Protein AF-A0A9E5R5X5-F1 (afdb_monomer)

Radius of gyration: 37.09 Å; Cα contacts (8 Å, |Δi|>4): 387; chains: 1; bounding box: 76×38×116 Å

Secondary structure (DSSP, 8-state):
--HHHHTTTS-----------HHHHHHHHHHHHHHH-B--B--EEEEETTEEEEEPPB-EEEE-HHHHHHHHHHHHHHHTTTS-----EEEE--S-S--HHHHHHHHHHTTSPEEEEEEETTTTEEEEEEE-HHHHGGGEEEEE-TTSTTSEEEEE-HHHHHHHHHHHHHTSGGGEEE-HHHHHHHHHHHHHTT--EEEEEEEEPPEEEEPPTT--HHHHHHHHT--HHHHHHTSTT--S--TT-EEEEPP---TT--SSTTTSS--

Solvent-accessible surface area (backbone atoms only — not comparable to full-atom values): 15624 Å² total; per-residue (Å²): 134,70,74,71,63,53,52,76,79,42,92,66,89,77,81,83,84,82,82,80,61,62,70,61,50,51,55,52,54,60,70,40,39,88,76,73,38,39,78,44,36,50,21,32,68,45,70,54,91,30,38,52,38,78,38,77,46,39,74,13,32,40,72,35,57,70,62,33,50,49,49,44,72,75,38,46,63,70,53,38,65,86,76,50,75,82,77,40,66,45,79,33,78,35,91,29,71,73,28,61,69,59,22,52,52,46,39,60,60,37,71,47,48,42,36,39,36,38,34,26,82,46,79,75,44,72,48,80,44,75,40,45,25,55,62,54,38,76,26,56,41,84,36,85,26,89,86,38,96,73,41,46,42,84,41,73,44,61,67,58,54,48,57,49,51,55,55,53,34,72,71,44,70,92,66,32,41,59,60,64,67,62,43,50,53,51,50,54,53,27,53,78,69,74,40,53,65,50,74,39,59,47,42,61,57,72,41,75,41,68,37,51,86,89,54,43,62,58,56,51,15,61,75,70,62,37,66,33,70,55,39,42,67,58,31,78,91,61,86,75,77,52,65,72,39,74,44,45,35,72,65,66,60,55,98,75,77,83,72,65,74,81,65,69,78,75,119

Mean predicted aligned error: 11.41 Å

Nearest PDB structures (foldseek):
  5c8q-assembly1_B  TM=6.820E-01  e=9.508E-02  Pyricularia oryzae
  8rhf-assembly2_A  TM=4.923E-01  e=1.343E-02  Pseudomonas aeruginosa
  4xcm-assembly1_B  TM=8.571E-01  e=4.446E-01  Thermus thermophilus HB8
  2djp-assembly1_A  TM=5.778E-01  e=2.935E-01  Homo sapiens
  7wua-assembly4_D  TM=1.606E-01  e=6.416E+00  Corynebacterium diphtheriae

Sequence (267 aa):
MLGGIEALLYGVQIEPRLIIDMQQASLRLEALRDVVEQPAVNAGVRLVDGQALAVPPVQGRVLDIPATLERLQIDAAGELADGALDLVMIPVAPAVTDATPLVQQASALLSSPLMIDAYDPINDQSAMWSLTPQEWSQWLVASPDTLNPLGLSLALDEHGLRGYLEAQATLLPGGTSIDVEDTIQRVNTALAAHQLSIWTRVYHALTLYTVQSGDTFSSIGYQLGIPYPWIQAANPGVTSLNPGQQITIPRGMTWYLCLWCAINASS

Structure (mmCIF, N/CA/C/O backbone):
data_AF-A0A9E5R5X5-F1
#
_entry.id   AF-A0A9E5R5X5-F1
#
loop_
_atom_site.group_PDB
_atom_site.id
_atom_site.type_symbol
_atom_site.label_atom_id
_atom_site.label_alt_id
_atom_site.label_comp_id
_atom_site.label_asym_id
_atom_site.label_entity_id
_atom_site.label_seq_id
_atom_site.pdbx_PDB_ins_code
_atom_site.Cartn_x
_atom_site.Cartn_y
_atom_site.Cartn_z
_atom_site.occupancy
_atom_site.B_iso_or_equiv
_atom_site.auth_seq_id
_atom_site.auth_comp_id
_atom_site.auth_asym_id
_atom_site.auth_atom_id
_atom_site.pdbx_PDB_model_num
ATOM 1 N N . MET A 1 1 ? 31.757 14.312 -71.320 1.00 48.62 1 MET A N 1
ATOM 2 C CA . MET A 1 1 ? 31.197 13.780 -72.584 1.00 48.62 1 MET A CA 1
ATOM 3 C C . MET A 1 1 ? 31.816 12.437 -73.012 1.00 48.62 1 MET A C 1
ATOM 5 O O . MET A 1 1 ? 31.265 11.819 -73.905 1.00 48.62 1 MET A O 1
ATOM 9 N N . LEU A 1 2 ? 32.892 11.946 -72.367 1.00 54.12 2 LEU A N 1
ATOM 10 C CA . LEU A 1 2 ? 33.495 10.631 -72.664 1.00 54.12 2 LEU A CA 1
ATOM 11 C C . LEU A 1 2 ? 32.854 9.436 -71.923 1.00 54.12 2 LEU A C 1
ATOM 13 O O . LEU A 1 2 ? 32.815 8.347 -72.477 1.00 54.12 2 LEU A O 1
ATOM 17 N N . GLY A 1 3 ? 32.275 9.628 -70.731 1.00 56.34 3 GLY A N 1
ATOM 18 C CA . GLY A 1 3 ? 31.753 8.508 -69.923 1.00 56.34 3 GLY A CA 1
ATOM 19 C C . GLY A 1 3 ? 30.482 7.819 -70.449 1.00 56.34 3 GLY A C 1
ATOM 20 O O . GLY A 1 3 ? 30.191 6.700 -70.052 1.00 56.34 3 GLY A O 1
ATOM 21 N N . GLY A 1 4 ? 29.724 8.451 -71.354 1.00 59.38 4 GLY A N 1
ATOM 22 C CA . GLY A 1 4 ? 28.487 7.864 -71.893 1.00 59.38 4 GLY A CA 1
ATOM 23 C C . GLY A 1 4 ? 28.708 6.829 -73.002 1.00 59.38 4 GLY A C 1
ATOM 24 O O . GLY A 1 4 ? 27.836 6.001 -73.240 1.00 59.38 4 GLY A O 1
ATOM 25 N N . ILE A 1 5 ? 29.862 6.869 -73.680 1.00 59.91 5 ILE A N 1
ATOM 26 C CA . ILE A 1 5 ? 30.161 5.995 -74.827 1.00 59.91 5 ILE A CA 1
ATOM 27 C C . ILE A 1 5 ? 30.790 4.667 -74.362 1.00 59.91 5 ILE A C 1
ATOM 29 O O . ILE A 1 5 ? 30.525 3.632 -74.964 1.00 59.91 5 ILE A O 1
ATOM 33 N N . GLU A 1 6 ? 31.544 4.654 -73.255 1.00 58.75 6 GLU A N 1
ATOM 34 C CA . GLU A 1 6 ? 32.104 3.417 -72.674 1.00 58.75 6 GLU A CA 1
ATOM 35 C C . GLU A 1 6 ? 31.038 2.526 -72.011 1.00 58.75 6 GLU A C 1
ATOM 37 O O . GLU A 1 6 ? 31.112 1.303 -72.125 1.00 58.75 6 GLU A O 1
ATOM 42 N N . ALA A 1 7 ? 29.990 3.121 -71.426 1.00 60.91 7 ALA A N 1
ATOM 43 C CA . ALA A 1 7 ? 28.860 2.400 -70.824 1.00 60.91 7 ALA A CA 1
ATOM 44 C C . ALA A 1 7 ? 28.017 1.582 -71.821 1.00 60.91 7 ALA A C 1
ATOM 46 O O . ALA A 1 7 ? 27.275 0.689 -71.420 1.00 60.91 7 ALA A O 1
ATOM 47 N N . LEU A 1 8 ? 28.120 1.886 -73.120 1.00 62.44 8 LEU A N 1
ATOM 48 C CA . LEU A 1 8 ? 27.423 1.182 -74.202 1.00 62.44 8 LEU A CA 1
ATOM 49 C C . LEU A 1 8 ? 28.131 -0.111 -74.638 1.00 62.44 8 LEU A C 1
ATOM 51 O O . LEU A 1 8 ? 27.508 -0.951 -75.284 1.00 62.44 8 LEU A O 1
ATOM 55 N N . LEU A 1 9 ? 29.421 -0.263 -74.318 1.00 68.88 9 LEU A N 1
ATOM 56 C CA . LEU A 1 9 ? 30.268 -1.373 -74.776 1.00 68.88 9 LEU A CA 1
ATOM 57 C C . LEU A 1 9 ? 30.759 -2.265 -73.626 1.00 68.88 9 LEU A C 1
ATOM 59 O O . LEU A 1 9 ? 31.018 -3.446 -73.849 1.00 68.88 9 LEU A O 1
ATOM 63 N N . TYR A 1 10 ? 30.843 -1.728 -72.407 1.00 71.81 10 TYR A N 1
ATOM 64 C CA . TYR A 1 10 ? 31.232 -2.445 -71.195 1.00 71.81 10 TYR A CA 1
ATOM 65 C C . TYR A 1 10 ? 30.260 -2.101 -70.061 1.00 71.81 10 TYR A C 1
ATOM 67 O O . TYR A 1 10 ? 29.803 -0.964 -69.956 1.00 71.81 10 TYR A O 1
ATOM 75 N N . GLY A 1 11 ? 29.922 -3.076 -69.211 1.00 72.88 11 GLY A N 1
ATOM 76 C CA . GLY A 1 11 ? 29.094 -2.816 -68.032 1.00 72.88 11 GLY A CA 1
ATOM 77 C C . GLY A 1 11 ? 29.771 -1.780 -67.134 1.00 72.88 11 GLY A C 1
ATOM 78 O O . GLY A 1 11 ? 30.910 -1.978 -66.718 1.00 72.88 11 GLY A O 1
ATOM 79 N N . VAL A 1 12 ? 29.087 -0.671 -66.857 1.00 73.62 12 VAL A N 1
ATOM 80 C CA . VAL A 1 12 ? 29.578 0.379 -65.957 1.00 73.62 12 VAL A CA 1
ATOM 81 C C . VAL A 1 12 ? 28.909 0.208 -64.605 1.00 73.62 12 VAL A C 1
ATOM 83 O O . VAL A 1 12 ? 27.683 0.163 -64.511 1.00 73.62 12 VAL A O 1
ATOM 86 N N . GLN A 1 13 ? 29.722 0.114 -63.557 1.00 70.75 13 GLN A N 1
ATOM 87 C CA . GLN A 1 13 ? 29.247 0.130 -62.182 1.00 70.75 13 GLN A CA 1
ATOM 88 C C . GLN A 1 13 ? 28.830 1.562 -61.836 1.00 70.75 13 GLN A C 1
ATOM 90 O O . GLN A 1 13 ? 29.656 2.474 -61.802 1.00 70.75 13 GLN A O 1
ATOM 95 N N . ILE A 1 14 ? 27.526 1.769 -61.654 1.00 73.62 14 ILE A N 1
ATOM 96 C CA . ILE A 1 14 ? 26.961 3.041 -61.205 1.00 73.62 14 ILE A CA 1
ATOM 97 C C . ILE A 1 14 ? 26.697 2.899 -59.712 1.00 73.62 14 ILE A C 1
ATOM 99 O O . ILE A 1 14 ? 25.769 2.197 -59.316 1.00 73.62 14 ILE A O 1
ATOM 103 N N . GLU A 1 15 ? 27.507 3.569 -58.899 1.00 67.12 15 GLU A N 1
ATOM 104 C CA . GLU A 1 15 ? 27.272 3.630 -57.459 1.00 67.12 15 GLU A CA 1
ATOM 105 C C . GLU A 1 15 ? 26.092 4.572 -57.170 1.00 67.12 15 GLU A C 1
ATOM 107 O O . GLU A 1 15 ? 26.126 5.745 -57.571 1.00 67.12 15 GLU A O 1
ATOM 112 N N . PRO A 1 16 ? 25.024 4.095 -56.511 1.00 71.56 16 PRO A N 1
ATOM 113 C CA . PRO A 1 16 ? 23.908 4.948 -56.143 1.00 71.56 16 PRO A CA 1
ATOM 114 C C . PRO A 1 16 ? 24.370 5.984 -55.115 1.00 71.56 16 PRO A C 1
ATOM 116 O O . PRO A 1 16 ? 24.956 5.659 -54.086 1.00 71.56 16 PRO A O 1
ATOM 119 N N . ARG A 1 17 ? 24.072 7.261 -55.372 1.00 78.44 17 ARG A N 1
ATOM 120 C CA . ARG A 1 17 ? 24.312 8.326 -54.395 1.00 78.44 17 ARG A CA 1
ATOM 121 C C . ARG A 1 17 ? 23.073 8.508 -53.530 1.00 78.44 17 ARG A C 1
ATOM 123 O O . ARG A 1 17 ? 22.081 9.073 -53.989 1.00 78.44 17 ARG A O 1
ATOM 130 N N . LEU A 1 18 ? 23.156 8.074 -52.279 1.00 83.31 18 LEU A N 1
ATOM 131 C CA . LEU A 1 18 ? 22.119 8.325 -51.288 1.00 83.31 18 LEU A CA 1
ATOM 132 C C . LEU A 1 18 ? 22.307 9.715 -50.666 1.00 83.31 18 LEU A C 1
ATOM 134 O O . LEU A 1 18 ? 23.411 10.095 -50.278 1.00 83.31 18 LEU A O 1
ATOM 138 N N . ILE 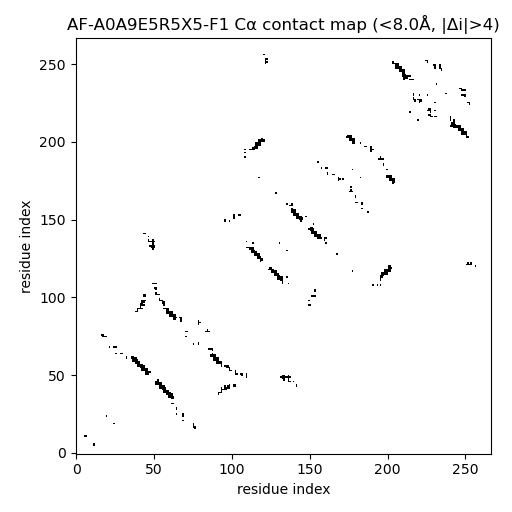A 1 19 ? 21.226 10.489 -50.592 1.00 86.00 19 ILE A N 1
ATOM 139 C CA . ILE A 1 19 ? 21.187 11.781 -49.902 1.00 86.00 19 ILE A CA 1
ATOM 140 C C . ILE A 1 19 ? 20.031 11.708 -48.914 1.00 86.00 19 ILE A C 1
ATOM 142 O O . ILE A 1 19 ? 18.887 11.517 -49.325 1.00 86.00 19 ILE A O 1
ATOM 146 N N . ILE A 1 20 ? 20.332 11.858 -47.628 1.00 89.50 20 ILE A N 1
ATOM 147 C CA . ILE A 1 20 ? 19.333 11.873 -46.561 1.00 89.50 20 ILE A CA 1
ATOM 148 C C . ILE A 1 20 ? 19.104 13.318 -46.125 1.00 89.50 20 ILE A C 1
ATOM 150 O O . ILE A 1 20 ? 20.051 14.056 -45.850 1.00 89.50 20 ILE A O 1
ATOM 154 N N . ASP A 1 21 ? 17.838 13.718 -46.050 1.00 95.12 21 ASP A N 1
ATOM 155 C CA . ASP A 1 21 ? 17.445 14.952 -45.377 1.00 95.12 21 ASP A CA 1
ATOM 156 C C . ASP A 1 21 ? 17.537 14.730 -43.861 1.00 95.12 21 ASP A C 1
ATOM 158 O O . ASP A 1 21 ? 16.707 14.036 -43.270 1.00 95.12 21 ASP A O 1
ATOM 162 N N . MET A 1 22 ? 18.565 15.306 -43.237 1.00 94.19 22 MET A N 1
ATOM 163 C CA . MET A 1 22 ? 18.844 15.103 -41.813 1.00 94.19 22 MET A CA 1
ATOM 164 C C . MET A 1 22 ? 17.775 15.710 -40.902 1.00 94.19 22 MET A C 1
ATOM 166 O O . MET A 1 22 ? 17.544 15.199 -39.808 1.00 94.19 22 MET A O 1
ATOM 170 N N . GLN A 1 23 ? 17.075 16.755 -41.350 1.00 96.38 23 GLN A N 1
ATOM 171 C CA . GLN A 1 23 ? 15.984 17.335 -40.574 1.00 96.38 23 GLN A CA 1
ATOM 172 C C . GLN A 1 23 ? 14.780 16.390 -40.569 1.00 96.38 23 GLN A C 1
ATOM 174 O O . GLN A 1 23 ? 14.193 16.136 -39.517 1.00 96.38 23 GLN A O 1
ATOM 179 N N . GLN A 1 24 ? 14.442 15.817 -41.728 1.00 96.56 24 GLN A N 1
ATOM 180 C CA . GLN A 1 24 ? 13.395 14.800 -41.813 1.00 96.56 24 GLN A CA 1
ATOM 181 C C . GLN A 1 24 ? 13.785 13.516 -41.075 1.00 96.56 24 GLN A C 1
ATOM 183 O O . GLN A 1 24 ? 12.944 12.947 -40.383 1.00 96.56 24 GLN A O 1
ATOM 188 N N . ALA A 1 25 ? 15.043 13.078 -41.164 1.00 95.25 25 ALA A N 1
ATOM 189 C CA . ALA A 1 25 ? 15.532 11.916 -40.427 1.00 95.25 25 ALA A CA 1
ATOM 190 C C . ALA A 1 25 ? 15.395 12.114 -38.910 1.00 95.25 25 ALA A C 1
ATOM 192 O O . ALA A 1 25 ? 14.834 11.250 -38.241 1.00 95.25 25 ALA A O 1
ATOM 193 N N . SER A 1 26 ? 15.803 13.275 -38.383 1.00 97.38 26 SER A N 1
ATOM 194 C CA . SER A 1 26 ? 15.637 13.611 -36.963 1.00 97.38 26 SER A CA 1
ATOM 195 C C . SER A 1 26 ? 14.175 13.531 -36.528 1.00 97.38 26 SER A C 1
ATOM 197 O O . SER A 1 26 ? 13.866 12.852 -35.556 1.00 97.38 26 SER A O 1
ATOM 199 N N . LEU A 1 27 ? 13.256 14.145 -37.282 1.00 97.62 27 LEU A N 1
ATOM 200 C CA . LEU A 1 27 ? 11.819 14.106 -36.975 1.00 97.62 27 LEU A CA 1
ATOM 201 C C . LEU A 1 27 ? 11.254 12.678 -36.990 1.00 97.62 27 LEU A C 1
ATOM 203 O O . LEU A 1 27 ? 10.384 12.340 -36.189 1.00 97.62 27 LEU A O 1
ATOM 207 N N . ARG A 1 28 ? 11.736 11.822 -37.899 1.00 95.06 28 ARG A N 1
ATOM 208 C CA . ARG A 1 28 ? 11.325 10.411 -37.952 1.00 95.06 28 ARG A CA 1
ATOM 209 C C . ARG A 1 28 ? 11.870 9.612 -36.774 1.00 95.06 28 ARG A C 1
ATOM 211 O O . ARG A 1 28 ? 11.126 8.809 -36.224 1.00 95.06 28 ARG A O 1
ATOM 218 N N . LEU A 1 29 ? 13.116 9.847 -36.373 1.00 97.25 29 LEU A N 1
ATOM 219 C CA . LEU A 1 29 ? 13.710 9.223 -35.190 1.00 97.25 29 LEU A CA 1
ATOM 220 C C . LEU A 1 29 ? 13.011 9.678 -33.902 1.00 97.25 29 LEU A C 1
ATOM 222 O O . LEU A 1 29 ? 12.733 8.851 -33.039 1.00 97.25 29 LEU A O 1
ATOM 226 N N . GLU A 1 30 ? 12.647 10.957 -33.791 1.00 97.62 30 GLU A N 1
ATOM 227 C CA . GLU A 1 30 ? 11.833 11.459 -32.676 1.00 97.62 30 GLU A CA 1
ATOM 228 C C . GLU A 1 30 ? 10.482 10.744 -32.602 1.00 97.62 30 GLU A C 1
ATOM 230 O O . GLU A 1 30 ? 10.093 10.276 -31.535 1.00 97.62 30 GLU A O 1
ATOM 235 N N . ALA A 1 31 ? 9.804 10.578 -33.739 1.00 96.69 31 ALA A N 1
ATOM 236 C CA . ALA A 1 31 ? 8.532 9.863 -33.803 1.00 96.69 31 ALA A CA 1
ATOM 237 C C . ALA A 1 31 ? 8.644 8.360 -33.472 1.00 96.69 31 ALA A C 1
ATOM 239 O O . ALA A 1 31 ? 7.635 7.732 -33.160 1.00 96.69 31 ALA A O 1
ATOM 240 N N . LEU A 1 32 ? 9.843 7.768 -33.543 1.00 96.38 32 LEU A N 1
ATOM 241 C CA . LEU A 1 32 ? 10.073 6.366 -33.181 1.00 96.38 32 LEU A CA 1
ATOM 242 C C . LEU A 1 32 ? 10.245 6.150 -31.677 1.00 96.38 32 LEU A C 1
ATOM 244 O O . LEU A 1 32 ? 10.159 5.002 -31.241 1.00 96.38 32 LEU A O 1
ATOM 248 N N . ARG A 1 33 ? 10.469 7.207 -30.883 1.00 96.69 33 ARG A N 1
ATOM 249 C CA . ARG A 1 33 ? 10.790 7.078 -29.454 1.00 96.69 33 ARG A CA 1
ATOM 250 C C . ARG A 1 33 ? 9.773 6.239 -28.689 1.00 96.69 33 ARG A C 1
ATOM 252 O O . ARG A 1 33 ? 10.161 5.265 -28.058 1.00 96.69 33 ARG A O 1
ATOM 259 N N . ASP A 1 34 ? 8.484 6.517 -28.855 1.00 94.12 34 ASP A N 1
ATOM 260 C CA . ASP A 1 34 ? 7.412 5.789 -28.159 1.00 94.12 34 ASP A CA 1
ATOM 261 C C . ASP A 1 34 ? 7.368 4.284 -28.488 1.00 94.12 34 ASP A C 1
ATOM 263 O O . ASP A 1 34 ? 6.783 3.495 -27.749 1.00 94.12 34 ASP A O 1
ATOM 267 N N . VAL A 1 35 ? 7.975 3.873 -29.606 1.00 95.69 35 VAL A N 1
ATOM 268 C CA . VAL A 1 35 ? 8.002 2.480 -30.071 1.00 95.69 35 VAL A CA 1
ATOM 269 C C . VAL A 1 35 ? 9.269 1.756 -29.614 1.00 95.69 35 VAL A C 1
ATOM 271 O O . VAL A 1 35 ? 9.224 0.565 -29.301 1.00 95.69 35 VAL A O 1
ATOM 274 N N . VAL A 1 36 ? 10.413 2.445 -29.618 1.00 96.81 36 VAL A N 1
ATOM 275 C CA . VAL A 1 36 ? 11.732 1.813 -29.431 1.00 96.81 36 VAL A CA 1
ATOM 276 C C . VAL A 1 36 ? 12.304 2.008 -28.032 1.00 96.81 36 VAL A C 1
ATOM 278 O O . VAL A 1 36 ? 13.095 1.171 -27.571 1.00 96.81 36 VAL A O 1
ATOM 281 N N . GLU A 1 37 ? 11.906 3.086 -27.356 1.00 97.88 37 GLU A N 1
ATOM 282 C CA . GLU A 1 37 ? 12.299 3.369 -25.985 1.00 97.88 37 GLU A CA 1
ATOM 283 C C . GLU A 1 37 ? 11.509 2.492 -25.018 1.00 97.88 37 GLU A C 1
ATOM 285 O O . GLU A 1 37 ? 10.329 2.196 -25.200 1.00 97.88 37 GLU A O 1
ATOM 290 N N . GLN A 1 38 ? 12.193 2.037 -23.975 1.00 97.38 38 GLN A N 1
ATOM 291 C CA . GLN A 1 38 ? 11.583 1.276 -22.896 1.00 97.38 38 GLN A CA 1
ATOM 292 C C . GLN A 1 38 ? 12.043 1.894 -21.580 1.00 97.38 38 GLN A C 1
ATOM 294 O O . GLN A 1 38 ? 13.252 1.995 -21.360 1.00 97.38 38 GLN A O 1
ATOM 299 N N . PRO A 1 39 ? 11.128 2.321 -20.696 1.00 96.69 39 PRO A N 1
ATOM 300 C CA . PRO A 1 39 ? 11.524 2.836 -19.396 1.00 96.69 39 PRO A CA 1
ATOM 301 C C . PRO A 1 39 ? 12.161 1.723 -18.561 1.00 96.69 39 PRO A C 1
ATOM 303 O O . PRO A 1 39 ? 11.785 0.553 -18.660 1.00 96.69 39 PRO A O 1
ATOM 306 N N . ALA A 1 40 ? 13.119 2.094 -17.714 1.00 96.88 40 ALA A N 1
ATOM 307 C CA . ALA A 1 40 ? 13.648 1.168 -16.724 1.00 96.88 40 ALA A CA 1
ATOM 308 C C . ALA A 1 40 ? 12.573 0.856 -15.677 1.00 96.88 40 ALA A C 1
ATOM 310 O O . ALA A 1 40 ? 11.814 1.738 -15.271 1.00 96.88 40 ALA A O 1
ATOM 311 N N . VAL A 1 41 ? 12.533 -0.392 -15.218 1.00 94.88 41 VAL A N 1
ATOM 312 C CA . VAL A 1 41 ? 11.616 -0.838 -14.165 1.00 94.88 41 VAL A CA 1
ATOM 313 C C . VAL A 1 41 ? 12.437 -1.229 -12.949 1.00 94.88 41 VAL A C 1
ATOM 315 O O . VAL A 1 41 ? 13.349 -2.052 -13.036 1.00 94.88 41 VAL A O 1
ATOM 318 N N . ASN A 1 42 ? 12.118 -0.619 -11.814 1.00 93.56 42 ASN A N 1
ATOM 319 C CA . ASN A 1 42 ? 12.777 -0.897 -10.546 1.00 93.56 42 ASN A CA 1
ATOM 320 C C . ASN A 1 42 ? 12.573 -2.348 -10.104 1.00 93.56 42 ASN A C 1
ATOM 322 O O . ASN A 1 42 ? 11.523 -2.945 -10.342 1.00 93.56 42 ASN A O 1
ATOM 326 N N . ALA A 1 43 ? 13.567 -2.881 -9.395 1.00 93.50 43 ALA A N 1
ATOM 327 C CA . ALA A 1 43 ? 13.369 -4.052 -8.562 1.00 93.50 43 ALA A CA 1
ATOM 328 C C . ALA A 1 43 ? 12.270 -3.750 -7.536 1.00 93.50 43 ALA A C 1
ATOM 330 O O . ALA A 1 43 ? 12.149 -2.624 -7.049 1.00 93.50 43 ALA A O 1
ATOM 331 N N . GLY A 1 44 ? 11.480 -4.757 -7.191 1.00 91.19 44 GLY A N 1
ATOM 332 C CA . GLY A 1 44 ? 10.356 -4.577 -6.284 1.00 91.19 44 GLY A CA 1
ATOM 333 C C . GLY A 1 44 ? 10.002 -5.833 -5.512 1.00 91.19 44 GLY A C 1
ATOM 334 O O . GLY A 1 44 ? 10.717 -6.836 -5.527 1.00 91.19 44 GLY A O 1
ATOM 335 N N . VAL A 1 45 ? 8.857 -5.769 -4.847 1.00 93.00 45 VAL A N 1
ATOM 336 C CA . VAL A 1 45 ? 8.256 -6.880 -4.116 1.00 93.00 45 VAL A CA 1
ATOM 337 C C . VAL A 1 45 ? 6.855 -7.122 -4.661 1.00 93.00 45 VAL A C 1
ATOM 339 O O . VAL A 1 45 ? 6.108 -6.181 -4.921 1.00 93.00 45 VAL A O 1
ATOM 342 N N . ARG A 1 46 ? 6.502 -8.391 -4.852 1.00 91.06 46 ARG A N 1
ATOM 343 C CA . ARG A 1 46 ? 5.144 -8.825 -5.171 1.00 91.06 46 ARG A CA 1
ATOM 344 C C . ARG A 1 46 ? 4.666 -9.768 -4.085 1.00 91.06 46 ARG A C 1
ATOM 346 O O . ARG A 1 46 ? 5.395 -10.678 -3.701 1.00 91.06 46 ARG A O 1
ATOM 353 N N . LEU A 1 47 ? 3.440 -9.563 -3.628 1.00 90.88 47 LEU A N 1
ATOM 354 C CA . LEU A 1 47 ? 2.829 -10.377 -2.589 1.00 90.88 47 LEU A CA 1
ATOM 355 C C . LEU A 1 47 ? 1.891 -11.393 -3.236 1.00 90.88 47 LEU A C 1
ATOM 357 O O . LEU A 1 47 ? 1.019 -11.021 -4.019 1.00 90.88 47 LEU A O 1
ATOM 361 N N . VAL A 1 48 ? 2.126 -12.676 -2.976 1.00 87.69 48 VAL A N 1
ATOM 362 C CA . VAL A 1 48 ? 1.367 -13.793 -3.554 1.00 87.69 48 VAL A CA 1
ATOM 363 C C . VAL A 1 48 ? 1.106 -14.806 -2.449 1.00 87.69 48 VAL A C 1
ATOM 365 O O . VAL A 1 48 ? 2.053 -15.283 -1.832 1.00 87.69 48 VAL A O 1
ATOM 368 N N . ASP A 1 49 ? -0.165 -15.109 -2.181 1.00 87.38 49 ASP A N 1
ATOM 369 C CA . ASP A 1 49 ? -0.589 -16.118 -1.197 1.00 87.38 49 ASP A CA 1
ATOM 370 C C . ASP A 1 49 ? 0.059 -15.957 0.195 1.00 87.38 49 ASP A C 1
ATOM 372 O O . ASP A 1 49 ? 0.492 -16.924 0.820 1.00 87.38 49 ASP A O 1
ATOM 376 N N . GLY A 1 50 ? 0.159 -14.717 0.688 1.00 90.19 50 GLY A N 1
ATOM 377 C CA . GLY A 1 50 ? 0.789 -14.422 1.980 1.00 90.19 50 GLY A CA 1
ATOM 378 C C . GLY A 1 50 ? 2.319 -14.467 1.975 1.00 90.19 50 GLY A C 1
ATOM 379 O O . GLY A 1 50 ? 2.926 -14.408 3.040 1.00 90.19 50 GLY A O 1
ATOM 380 N N . GLN A 1 51 ? 2.957 -14.561 0.806 1.00 91.50 51 GLN A N 1
ATOM 381 C CA . GLN A 1 51 ? 4.412 -14.586 0.660 1.00 91.50 51 GLN A CA 1
ATOM 382 C C . GLN A 1 51 ? 4.922 -13.375 -0.113 1.00 91.50 51 GLN A C 1
ATOM 384 O O . GLN A 1 51 ? 4.321 -12.947 -1.099 1.00 91.50 51 GLN A O 1
ATOM 389 N N . ALA A 1 52 ? 6.077 -12.857 0.302 1.00 94.56 52 ALA A N 1
ATOM 390 C CA . ALA A 1 52 ? 6.782 -11.810 -0.418 1.00 94.56 52 ALA A CA 1
ATOM 391 C C . ALA A 1 52 ? 7.780 -12.409 -1.412 1.00 94.56 52 ALA A C 1
ATOM 393 O O . ALA A 1 52 ? 8.688 -13.149 -1.040 1.00 94.56 52 ALA A O 1
ATOM 394 N N . LEU A 1 53 ? 7.624 -12.060 -2.686 1.00 93.19 53 LEU A N 1
ATOM 395 C CA . LEU A 1 53 ? 8.477 -12.509 -3.779 1.00 93.19 53 LEU A CA 1
ATOM 396 C C . LEU A 1 53 ? 9.212 -11.317 -4.389 1.00 93.19 53 LEU A C 1
ATOM 398 O O . LEU A 1 53 ? 8.616 -10.269 -4.642 1.00 93.19 53 LEU A O 1
ATOM 402 N N . ALA A 1 54 ? 10.503 -11.489 -4.665 1.00 93.19 54 ALA A N 1
ATOM 403 C CA . ALA A 1 54 ? 11.294 -10.480 -5.357 1.00 93.19 54 ALA A CA 1
ATOM 404 C C . ALA A 1 54 ? 10.831 -10.327 -6.812 1.00 93.19 54 ALA A C 1
ATOM 406 O O . ALA A 1 54 ? 10.647 -11.313 -7.531 1.00 93.19 54 ALA A O 1
ATOM 407 N N . VAL A 1 55 ? 10.693 -9.080 -7.256 1.00 93.62 55 VAL A N 1
ATOM 408 C CA . VAL A 1 55 ? 10.532 -8.723 -8.665 1.00 93.62 55 VAL A CA 1
ATOM 409 C C . VAL A 1 55 ? 11.876 -8.178 -9.147 1.00 93.62 55 VAL A C 1
ATOM 411 O O . VAL A 1 55 ? 12.342 -7.179 -8.595 1.00 93.62 55 VAL A O 1
ATOM 414 N N . PRO A 1 56 ? 12.533 -8.827 -10.124 1.00 94.38 56 PRO A N 1
ATOM 415 C CA . PRO A 1 56 ? 13.827 -8.371 -10.610 1.00 94.38 56 PRO A CA 1
ATOM 416 C C . PRO A 1 56 ? 13.700 -7.032 -11.356 1.00 94.38 56 PRO A C 1
ATOM 418 O O . PRO A 1 56 ? 12.669 -6.781 -11.986 1.00 94.38 56 PRO A O 1
ATOM 421 N N . PRO A 1 57 ? 14.744 -6.187 -11.326 1.00 95.44 57 PRO A N 1
ATOM 422 C CA . PRO A 1 57 ? 14.768 -4.956 -12.103 1.00 95.44 57 PRO A CA 1
ATOM 423 C C . PRO A 1 57 ? 14.868 -5.251 -13.605 1.00 95.44 57 PRO A C 1
ATOM 425 O O . PRO A 1 57 ? 15.485 -6.235 -14.020 1.00 95.44 57 PRO A O 1
ATOM 428 N N . VAL A 1 58 ? 14.340 -4.350 -14.430 1.00 96.94 58 VAL A N 1
ATOM 429 C CA . VAL A 1 58 ? 14.481 -4.394 -15.891 1.00 96.94 58 VAL A CA 1
ATOM 430 C C . VAL A 1 58 ? 15.204 -3.136 -16.352 1.00 96.94 58 VAL A C 1
ATOM 432 O O . VAL A 1 58 ? 14.790 -2.020 -16.035 1.00 96.94 58 VAL A O 1
ATOM 435 N N . GLN A 1 59 ? 16.295 -3.308 -17.101 1.00 97.19 59 GLN A N 1
ATOM 436 C CA . GLN A 1 59 ? 16.977 -2.179 -17.730 1.00 97.19 59 GLN A CA 1
ATOM 437 C C . GLN A 1 59 ? 16.102 -1.573 -18.823 1.00 97.19 59 GLN A C 1
ATOM 439 O O . GLN A 1 59 ? 15.544 -2.285 -19.658 1.00 97.19 59 GLN A O 1
ATOM 444 N N . GLY A 1 60 ? 16.020 -0.249 -18.815 1.00 97.81 60 GLY A N 1
ATOM 445 C CA . GLY A 1 60 ? 15.413 0.515 -19.886 1.00 97.81 60 GLY A CA 1
ATOM 446 C C . GLY A 1 60 ? 16.411 0.824 -20.993 1.00 97.81 60 GLY A C 1
ATOM 447 O O . GLY A 1 60 ? 17.604 0.519 -20.911 1.00 97.81 60 GLY A O 1
ATOM 448 N N . ARG A 1 61 ? 15.919 1.492 -22.026 1.00 97.62 61 ARG A N 1
ATOM 449 C CA . ARG A 1 61 ? 16.724 2.049 -23.106 1.00 97.62 61 ARG A CA 1
ATOM 450 C C . ARG A 1 61 ? 16.037 3.266 -23.700 1.00 97.62 61 ARG A C 1
ATOM 452 O O . ARG A 1 61 ? 14.813 3.287 -23.811 1.00 97.62 61 ARG A O 1
ATOM 459 N N . VAL A 1 62 ? 16.834 4.233 -24.124 1.00 98.19 62 VAL A N 1
ATOM 460 C CA . VAL A 1 62 ? 16.377 5.421 -24.852 1.00 98.19 62 VAL A CA 1
ATOM 461 C C . VAL A 1 62 ? 17.145 5.560 -26.157 1.00 98.19 62 VAL A C 1
ATOM 463 O O . VAL A 1 62 ? 18.268 5.064 -26.270 1.00 98.19 62 VAL A O 1
ATOM 466 N N . LEU A 1 63 ? 16.532 6.192 -27.152 1.00 98.38 63 LEU A N 1
ATOM 467 C CA . LEU A 1 63 ? 17.133 6.371 -28.464 1.00 98.38 63 LEU A CA 1
ATOM 468 C C . LEU A 1 63 ? 18.131 7.532 -28.430 1.00 98.38 63 LEU A C 1
ATOM 470 O O . LEU A 1 63 ? 17.765 8.682 -28.163 1.00 98.38 63 LEU A O 1
ATOM 474 N N . ASP A 1 64 ? 19.381 7.247 -28.781 1.00 98.31 64 ASP A N 1
ATOM 475 C CA . ASP A 1 64 ? 20.401 8.260 -29.026 1.00 98.31 64 ASP A CA 1
ATOM 476 C C . ASP A 1 64 ? 20.254 8.795 -30.453 1.00 98.31 64 ASP A C 1
ATOM 478 O O . ASP A 1 64 ? 20.860 8.310 -31.413 1.00 98.31 64 ASP A O 1
ATOM 482 N N . ILE A 1 65 ? 19.369 9.781 -30.599 1.00 97.62 65 ILE A N 1
ATOM 483 C CA . ILE A 1 65 ? 19.117 10.441 -31.883 1.00 97.62 65 ILE A CA 1
ATOM 484 C C . ILE A 1 65 ? 20.400 11.087 -32.430 1.00 97.62 65 ILE A C 1
ATOM 486 O O . ILE A 1 65 ? 20.712 10.824 -33.592 1.00 97.62 65 ILE A O 1
ATOM 490 N N . PRO A 1 66 ? 21.170 11.876 -31.648 1.00 97.94 66 PRO A N 1
ATOM 491 C CA . PRO A 1 66 ? 22.432 12.439 -32.124 1.00 97.94 66 PRO A CA 1
ATOM 492 C C . PRO A 1 66 ? 23.405 11.387 -32.664 1.00 97.94 66 PRO A C 1
ATOM 494 O O . PRO A 1 66 ? 23.864 11.532 -33.795 1.00 97.94 66 PRO A O 1
ATOM 497 N N . ALA A 1 67 ? 23.670 10.311 -31.917 1.00 97.81 67 ALA A N 1
ATOM 498 C CA . ALA A 1 67 ? 24.612 9.280 -32.356 1.00 97.81 67 ALA A CA 1
ATOM 499 C C . ALA A 1 67 ? 24.097 8.488 -33.570 1.00 97.81 67 ALA A C 1
ATOM 501 O O . ALA A 1 67 ? 24.870 8.119 -34.455 1.00 97.81 67 ALA A O 1
ATOM 502 N N . THR A 1 68 ? 22.784 8.250 -33.654 1.00 97.62 68 THR A N 1
ATOM 503 C CA . THR A 1 68 ? 22.173 7.588 -34.820 1.00 97.62 68 THR A CA 1
ATOM 504 C C . THR A 1 68 ? 22.285 8.461 -36.076 1.00 97.62 68 THR A C 1
ATOM 506 O O . THR A 1 68 ? 22.631 7.968 -37.150 1.00 97.62 68 THR A O 1
ATOM 509 N N . LEU A 1 69 ? 22.039 9.770 -35.957 1.00 97.12 69 LEU A N 1
ATOM 510 C CA . LEU A 1 69 ? 22.200 10.715 -37.066 1.00 97.12 69 LEU A CA 1
ATOM 511 C C . LEU A 1 69 ? 23.665 10.885 -37.477 1.00 97.12 69 LEU A C 1
ATOM 513 O O . LEU A 1 69 ? 23.944 11.007 -38.666 1.00 97.12 69 LEU A O 1
ATOM 517 N N . GLU A 1 70 ? 24.598 10.862 -36.524 1.00 96.44 70 GLU A N 1
ATOM 518 C CA . GLU A 1 70 ? 26.034 10.925 -36.808 1.00 96.44 70 GLU A CA 1
ATOM 519 C C . GLU A 1 70 ? 26.485 9.733 -37.667 1.00 96.44 70 GLU A C 1
ATOM 521 O O . GLU A 1 70 ? 27.153 9.933 -38.683 1.00 96.44 70 GLU A O 1
ATOM 526 N N . ARG A 1 71 ? 26.044 8.508 -37.341 1.00 95.44 71 ARG A N 1
ATOM 527 C CA . ARG A 1 71 ? 26.305 7.310 -38.165 1.00 95.44 71 ARG A CA 1
ATOM 528 C C . ARG A 1 71 ? 25.768 7.458 -39.588 1.00 95.44 71 ARG A C 1
ATOM 530 O O . ARG A 1 71 ? 26.506 7.248 -40.549 1.00 95.44 71 ARG A O 1
ATOM 537 N N . LEU A 1 72 ? 24.518 7.909 -39.727 1.00 94.06 72 LEU A N 1
ATOM 538 C CA . LEU A 1 72 ? 23.908 8.180 -41.034 1.00 94.06 72 LEU A CA 1
ATOM 539 C C . LEU A 1 72 ? 24.649 9.271 -41.816 1.00 94.06 72 LEU A C 1
ATOM 541 O O . LEU A 1 72 ? 24.734 9.207 -43.040 1.00 94.06 72 LEU A O 1
ATOM 545 N N . GLN A 1 73 ? 25.180 10.288 -41.140 1.00 93.88 73 GLN A N 1
ATOM 546 C CA . GLN A 1 73 ? 25.947 11.345 -41.790 1.00 93.88 73 GLN A CA 1
ATOM 547 C C . GLN A 1 73 ? 27.306 10.844 -42.298 1.00 93.88 73 GLN A C 1
ATOM 549 O O . GLN A 1 73 ? 27.771 11.319 -43.336 1.00 93.88 73 GLN A O 1
ATOM 554 N N . ILE A 1 74 ? 27.932 9.907 -41.581 1.00 93.44 74 ILE A N 1
ATOM 555 C CA . ILE A 1 74 ? 29.226 9.320 -41.940 1.00 93.44 74 ILE A CA 1
ATOM 556 C C . ILE A 1 74 ? 29.086 8.352 -43.122 1.00 93.44 74 ILE A C 1
ATOM 558 O O . ILE A 1 74 ? 29.834 8.484 -44.091 1.00 93.44 74 ILE A O 1
ATOM 562 N N . ASP A 1 75 ? 28.140 7.408 -43.066 1.00 91.75 75 ASP A N 1
ATOM 563 C CA . ASP A 1 75 ? 27.956 6.388 -44.108 1.00 91.75 75 ASP A CA 1
ATOM 564 C C . ASP A 1 75 ? 26.494 5.929 -44.247 1.00 91.75 75 ASP A C 1
ATOM 566 O O . ASP A 1 75 ? 26.127 4.796 -43.948 1.00 91.75 75 ASP A O 1
ATOM 570 N N . ALA A 1 76 ? 25.636 6.815 -44.754 1.00 90.06 76 ALA A N 1
ATOM 571 C CA . ALA A 1 76 ? 24.229 6.502 -45.013 1.00 90.06 76 ALA A CA 1
ATOM 572 C C . ALA A 1 76 ? 24.014 5.255 -45.891 1.00 90.06 76 ALA A C 1
ATOM 574 O O . ALA A 1 76 ? 23.023 4.549 -45.718 1.00 90.06 76 ALA A O 1
ATOM 575 N N . ALA A 1 77 ? 24.884 5.027 -46.882 1.00 89.12 77 ALA A N 1
ATOM 576 C CA . ALA A 1 77 ? 24.724 3.924 -47.825 1.00 89.12 77 ALA A CA 1
ATOM 577 C C . ALA A 1 77 ? 25.047 2.579 -47.165 1.00 89.12 77 ALA A C 1
ATOM 579 O O . ALA A 1 77 ? 24.324 1.614 -47.400 1.00 89.12 77 ALA A O 1
ATOM 580 N N . GLY A 1 78 ? 26.086 2.532 -46.325 1.00 90.00 78 GLY A N 1
ATOM 581 C CA . GLY A 1 78 ? 26.418 1.363 -45.515 1.00 90.00 78 GLY A CA 1
ATOM 582 C C . GLY A 1 78 ? 25.380 1.084 -44.430 1.00 90.00 78 GLY A C 1
ATOM 583 O O . GLY A 1 78 ? 24.908 -0.043 -44.321 1.00 90.00 78 GLY A O 1
ATOM 584 N N . GLU A 1 79 ? 24.961 2.114 -43.691 1.00 92.19 79 GLU A N 1
ATOM 585 C CA . GLU A 1 79 ? 23.978 2.004 -42.599 1.00 92.19 79 GLU A CA 1
ATOM 586 C C . GLU A 1 79 ? 22.592 1.523 -43.052 1.00 92.19 79 GLU A C 1
ATOM 588 O O . GLU A 1 79 ? 21.824 1.045 -42.229 1.00 92.19 79 GLU A O 1
ATOM 593 N N . LEU A 1 80 ? 22.260 1.662 -44.340 1.00 90.19 80 LEU A N 1
ATOM 594 C CA . LEU A 1 80 ? 20.979 1.243 -44.924 1.00 90.19 80 LEU A CA 1
ATOM 595 C C . LEU A 1 80 ? 21.141 0.139 -45.980 1.00 90.19 80 LEU A C 1
ATOM 597 O O . LEU A 1 80 ? 20.199 -0.144 -46.726 1.00 90.19 80 LEU A O 1
ATOM 601 N N . ALA A 1 81 ? 22.328 -0.467 -46.086 1.00 89.62 81 ALA A N 1
ATOM 602 C CA . ALA A 1 81 ? 22.664 -1.405 -47.157 1.00 89.62 81 ALA A CA 1
ATOM 603 C C . ALA A 1 81 ? 21.767 -2.656 -47.169 1.00 89.62 81 ALA A C 1
ATOM 605 O O . ALA A 1 81 ? 21.483 -3.206 -48.234 1.00 89.62 81 ALA A O 1
ATOM 606 N N . ASP A 1 82 ? 21.307 -3.096 -45.999 1.00 91.12 82 ASP A N 1
ATOM 607 C CA . ASP A 1 82 ? 20.403 -4.236 -45.825 1.00 91.12 82 ASP A CA 1
ATOM 608 C C . ASP A 1 82 ? 18.917 -3.831 -45.754 1.00 91.12 82 ASP A C 1
ATOM 610 O O . ASP A 1 82 ? 18.037 -4.683 -45.604 1.00 91.12 82 ASP A O 1
ATOM 614 N N . GLY A 1 83 ? 18.624 -2.537 -45.917 1.00 89.12 83 GLY A N 1
ATOM 615 C CA . GLY A 1 83 ? 17.280 -1.975 -45.855 1.00 89.12 83 GLY A CA 1
ATOM 616 C C . GLY A 1 83 ? 16.745 -1.741 -44.439 1.00 89.12 83 GLY A C 1
ATOM 617 O O . GLY A 1 83 ? 15.585 -1.340 -44.310 1.00 89.12 83 GLY A O 1
ATOM 618 N N . ALA A 1 84 ? 17.547 -1.961 -43.396 1.00 91.38 84 ALA A N 1
ATOM 619 C CA . ALA A 1 84 ? 17.231 -1.608 -42.018 1.00 91.38 84 ALA A CA 1
ATOM 620 C C . ALA A 1 84 ? 18.128 -0.461 -41.535 1.00 91.38 84 ALA A C 1
ATOM 622 O O . ALA A 1 84 ? 19.158 -0.179 -42.128 1.00 91.38 84 ALA A O 1
ATOM 623 N N . LEU A 1 85 ? 17.707 0.230 -40.472 1.00 92.75 85 LEU A N 1
ATOM 624 C CA . LEU A 1 85 ? 18.530 1.224 -39.785 1.00 92.75 85 LEU A CA 1
ATOM 625 C C . LEU A 1 85 ? 18.783 0.750 -38.358 1.00 92.75 85 LEU A C 1
ATOM 627 O O . LEU A 1 85 ? 17.839 0.634 -37.571 1.00 92.75 85 LEU A O 1
ATOM 631 N N . ASP A 1 86 ? 20.050 0.546 -38.016 1.00 94.50 86 ASP A N 1
ATOM 632 C CA . ASP A 1 86 ? 20.454 0.223 -36.654 1.00 94.50 86 ASP A CA 1
ATOM 633 C C . ASP A 1 86 ? 20.413 1.463 -35.761 1.00 94.50 86 ASP A C 1
ATOM 635 O O . ASP A 1 86 ? 21.219 2.390 -35.874 1.00 94.50 86 ASP A O 1
ATOM 639 N N . LEU A 1 87 ? 19.480 1.457 -34.816 1.00 97.12 87 LEU A N 1
ATOM 640 C CA . LEU A 1 87 ? 19.323 2.538 -33.854 1.00 97.12 87 LEU A CA 1
ATOM 641 C C . LEU A 1 87 ? 20.379 2.452 -32.750 1.00 97.12 87 LEU A C 1
ATOM 643 O O . LEU A 1 87 ? 20.574 1.400 -32.135 1.00 97.12 87 LEU A O 1
ATOM 647 N N . VAL A 1 88 ? 21.031 3.577 -32.452 1.00 97.88 88 VAL A N 1
ATOM 648 C CA . VAL A 1 88 ? 21.941 3.671 -31.307 1.00 97.88 88 VAL A CA 1
ATOM 649 C C . VAL A 1 88 ? 21.108 3.881 -30.048 1.00 97.88 88 VAL A C 1
ATOM 651 O O . VAL A 1 88 ? 20.384 4.866 -29.929 1.00 97.88 88 VAL A O 1
ATOM 654 N N . MET A 1 89 ? 21.200 2.948 -29.103 1.00 98.00 89 MET A N 1
ATOM 655 C CA . MET A 1 89 ? 20.425 2.982 -27.863 1.00 98.00 89 MET A CA 1
ATOM 656 C C . MET A 1 89 ? 21.335 3.244 -26.662 1.00 98.00 89 MET A C 1
ATOM 658 O O . MET A 1 89 ? 22.371 2.596 -26.513 1.00 98.00 89 MET A O 1
ATOM 662 N N . ILE A 1 90 ? 20.912 4.134 -25.764 1.00 98.00 90 ILE A N 1
ATOM 663 C CA . ILE A 1 90 ? 21.549 4.339 -24.458 1.00 98.00 90 ILE A CA 1
ATOM 664 C C . ILE A 1 90 ? 20.796 3.502 -23.416 1.00 98.00 90 ILE A C 1
ATOM 666 O O . ILE A 1 90 ? 19.577 3.662 -23.284 1.00 98.00 90 ILE A O 1
ATOM 670 N N . PRO A 1 91 ? 21.475 2.623 -22.652 1.00 97.62 91 PRO A N 1
ATOM 671 C CA . PRO A 1 91 ? 20.834 1.885 -21.572 1.00 97.62 91 PRO A CA 1
ATOM 672 C C . PRO A 1 91 ? 20.452 2.827 -20.424 1.00 97.62 91 PRO A C 1
ATOM 674 O O . PRO A 1 91 ? 21.236 3.681 -20.011 1.00 97.62 91 PRO A O 1
ATOM 677 N N . VAL A 1 92 ? 19.257 2.632 -19.869 1.00 97.75 92 VAL A N 1
ATOM 678 C CA . VAL A 1 92 ? 18.777 3.348 -18.681 1.00 97.75 92 VAL A CA 1
ATOM 679 C C . VAL A 1 92 ? 18.722 2.367 -17.518 1.00 97.75 92 VAL A C 1
ATOM 681 O O . VAL A 1 92 ? 17.962 1.398 -17.537 1.00 97.75 92 VAL A O 1
ATOM 684 N N . ALA A 1 93 ? 19.547 2.602 -16.500 1.00 95.88 93 ALA A N 1
ATOM 685 C CA . ALA A 1 93 ? 19.547 1.779 -15.299 1.00 95.88 93 ALA A CA 1
ATOM 686 C C . ALA A 1 93 ? 18.309 2.082 -14.428 1.00 95.88 93 ALA A C 1
ATOM 688 O O . ALA A 1 93 ? 17.925 3.247 -14.303 1.00 95.88 93 ALA A O 1
ATOM 689 N N . PRO A 1 94 ? 17.695 1.063 -13.804 1.00 95.38 94 PRO A N 1
ATOM 690 C CA . PRO A 1 94 ? 16.655 1.287 -12.812 1.00 95.38 94 PRO A CA 1
ATOM 691 C C . PRO A 1 94 ? 17.242 1.923 -11.550 1.00 95.38 94 PRO A C 1
ATOM 693 O O . PRO A 1 94 ? 18.389 1.662 -11.187 1.00 95.38 94 PRO A O 1
ATOM 696 N N . ALA A 1 95 ? 16.439 2.741 -10.870 1.00 91.44 95 ALA A N 1
ATOM 697 C CA . ALA A 1 95 ? 16.844 3.419 -9.641 1.00 91.44 95 ALA A CA 1
ATOM 698 C C . ALA A 1 95 ? 17.039 2.434 -8.477 1.00 91.44 95 ALA A C 1
ATOM 700 O O . ALA A 1 95 ? 17.952 2.600 -7.674 1.00 91.44 95 ALA A O 1
ATOM 701 N N . VAL A 1 96 ? 16.208 1.387 -8.416 1.00 91.12 96 VAL A N 1
ATOM 702 C CA . VAL A 1 96 ? 16.334 0.293 -7.445 1.00 91.12 96 VAL A CA 1
ATOM 703 C C . VAL A 1 96 ? 16.729 -0.972 -8.191 1.00 91.12 96 VAL A C 1
ATOM 705 O O . VAL A 1 96 ? 15.986 -1.459 -9.042 1.00 91.12 96 VAL A O 1
ATOM 708 N N . THR A 1 97 ? 17.906 -1.504 -7.879 1.00 93.19 97 THR A N 1
ATOM 709 C CA . THR A 1 97 ? 18.466 -2.708 -8.515 1.00 93.19 97 THR A CA 1
ATOM 710 C C . THR A 1 97 ? 18.367 -3.948 -7.631 1.00 93.19 97 THR A C 1
ATOM 712 O O . THR A 1 97 ? 18.366 -5.062 -8.148 1.00 93.19 97 THR A O 1
ATOM 715 N N . ASP A 1 98 ? 18.226 -3.770 -6.318 1.00 92.31 98 ASP A N 1
ATOM 716 C CA . ASP A 1 98 ? 18.068 -4.855 -5.356 1.00 92.31 98 ASP A CA 1
ATOM 717 C C . ASP A 1 98 ? 16.941 -4.539 -4.365 1.00 92.31 98 ASP A C 1
ATOM 719 O O . ASP A 1 98 ? 17.054 -3.642 -3.532 1.00 92.31 98 ASP A O 1
ATOM 723 N N . ALA A 1 99 ? 15.845 -5.293 -4.461 1.00 93.12 99 ALA A N 1
ATOM 724 C CA . ALA A 1 99 ? 14.704 -5.199 -3.552 1.00 93.12 99 ALA A CA 1
ATOM 725 C C . ALA A 1 99 ? 14.749 -6.248 -2.427 1.00 93.12 99 ALA A C 1
ATOM 727 O O . ALA A 1 99 ? 13.784 -6.379 -1.674 1.00 93.12 99 ALA A O 1
ATOM 728 N N . THR A 1 100 ? 15.853 -6.992 -2.280 1.00 93.12 100 THR A N 1
ATOM 729 C CA . THR A 1 100 ? 16.013 -8.020 -1.239 1.00 93.12 100 THR A CA 1
ATOM 730 C C . THR A 1 100 ? 15.686 -7.505 0.167 1.00 93.12 100 THR A C 1
ATOM 732 O O . THR A 1 100 ? 14.950 -8.203 0.871 1.00 93.12 100 THR A O 1
ATOM 735 N N . PRO A 1 101 ? 16.118 -6.300 0.600 1.00 92.19 101 PRO A N 1
ATOM 736 C CA . PRO A 1 101 ? 15.776 -5.825 1.941 1.00 92.19 101 PRO A CA 1
ATOM 737 C C . PRO A 1 101 ? 14.268 -5.580 2.116 1.00 92.19 101 PRO A C 1
ATOM 739 O O . PRO A 1 101 ? 13.714 -5.884 3.170 1.00 92.19 101 PRO A O 1
ATOM 742 N N . LEU A 1 102 ? 13.581 -5.109 1.068 1.00 92.44 102 LEU A N 1
ATOM 743 C CA . LEU A 1 102 ? 12.130 -4.902 1.079 1.00 92.44 102 LEU A CA 1
ATOM 744 C C . LEU A 1 102 ? 11.370 -6.239 1.145 1.00 92.44 102 LEU A C 1
ATOM 746 O O . LEU A 1 102 ? 10.409 -6.378 1.898 1.00 92.44 102 LEU A O 1
ATOM 750 N N . VAL A 1 103 ? 11.838 -7.254 0.410 1.00 94.56 103 VAL A N 1
ATOM 751 C CA . VAL A 1 103 ? 11.290 -8.623 0.454 1.00 94.56 103 VAL A CA 1
ATOM 752 C C . VAL A 1 103 ? 11.479 -9.248 1.836 1.00 94.56 103 VAL A C 1
ATOM 754 O O . VAL A 1 103 ? 10.558 -9.880 2.354 1.00 94.56 103 VAL A O 1
ATOM 757 N N . GLN A 1 104 ? 12.646 -9.063 2.460 1.00 93.00 104 GLN A N 1
ATOM 758 C CA . GLN A 1 104 ? 12.917 -9.547 3.816 1.00 93.00 104 GLN A CA 1
ATOM 759 C C . GLN A 1 104 ? 12.013 -8.869 4.847 1.00 93.00 104 GLN A C 1
ATOM 761 O O . GLN A 1 104 ? 11.444 -9.557 5.693 1.00 93.00 104 GLN A O 1
ATOM 766 N N . GLN A 1 105 ? 11.825 -7.550 4.744 1.00 90.75 105 GLN A N 1
ATOM 767 C CA . GLN A 1 105 ? 10.906 -6.812 5.609 1.00 90.75 105 GLN A CA 1
ATOM 768 C C . GLN A 1 105 ? 9.466 -7.328 5.469 1.00 90.75 105 GLN A C 1
ATOM 770 O O . GLN A 1 105 ? 8.820 -7.629 6.471 1.00 90.75 105 GLN A O 1
ATOM 775 N N . ALA A 1 106 ? 8.986 -7.505 4.234 1.00 93.50 106 ALA A N 1
ATOM 776 C CA . ALA A 1 106 ? 7.644 -8.024 3.973 1.00 93.50 106 ALA A CA 1
ATOM 777 C C . ALA A 1 106 ? 7.483 -9.457 4.497 1.00 93.50 106 ALA A C 1
ATOM 779 O O . ALA A 1 106 ? 6.477 -9.779 5.118 1.00 93.50 106 ALA A O 1
ATOM 780 N N . SER A 1 107 ? 8.495 -10.305 4.307 1.00 94.38 107 SER A N 1
ATOM 781 C CA . SER A 1 107 ? 8.494 -11.686 4.806 1.00 94.38 107 SER A CA 1
ATOM 782 C C . SER A 1 107 ? 8.467 -11.752 6.333 1.00 94.38 107 SER A C 1
ATOM 784 O O . SER A 1 107 ? 7.789 -12.606 6.897 1.00 94.38 107 SER A O 1
ATOM 786 N N . ALA A 1 108 ? 9.187 -10.854 7.013 1.00 92.44 108 ALA A N 1
ATOM 787 C CA . ALA A 1 108 ? 9.184 -10.779 8.471 1.00 92.44 108 ALA A CA 1
ATOM 788 C C . ALA A 1 108 ? 7.799 -10.394 9.006 1.00 92.44 108 ALA A C 1
ATOM 790 O O . ALA A 1 108 ? 7.292 -11.041 9.921 1.00 92.44 108 ALA A O 1
ATOM 791 N N . LEU A 1 109 ? 7.164 -9.396 8.389 1.00 92.31 109 LEU A N 1
ATOM 792 C CA . LEU A 1 109 ? 5.797 -8.985 8.702 1.00 92.31 109 LEU A CA 1
ATOM 793 C C . LEU A 1 109 ? 4.794 -10.122 8.457 1.00 92.31 109 LEU A C 1
ATOM 795 O O . LEU A 1 109 ? 4.033 -10.481 9.348 1.00 92.31 109 LEU A O 1
ATOM 799 N N . LEU A 1 110 ? 4.854 -10.765 7.292 1.00 94.06 110 LEU A N 1
ATOM 800 C CA . LEU A 1 110 ? 3.937 -11.839 6.895 1.00 94.06 110 LEU A CA 1
ATOM 801 C C . LEU A 1 110 ? 4.226 -13.197 7.559 1.00 94.06 110 LEU A C 1
ATOM 803 O O . LEU A 1 110 ? 3.543 -14.180 7.282 1.00 94.06 110 LEU A O 1
ATOM 807 N N . SER A 1 111 ? 5.206 -13.275 8.463 1.00 94.12 111 SER A N 1
ATOM 808 C CA . SER A 1 111 ? 5.509 -14.503 9.208 1.00 94.12 111 SER A CA 1
ATOM 809 C C . SER A 1 111 ? 4.471 -14.835 10.285 1.00 94.12 111 SER A C 1
ATOM 811 O O . SER A 1 111 ? 4.468 -15.944 10.818 1.00 94.12 111 SER A O 1
ATOM 813 N N . SER A 1 112 ? 3.608 -13.879 10.638 1.00 94.25 112 SER A N 1
ATOM 814 C CA . SER A 1 112 ? 2.596 -14.015 11.684 1.00 94.25 112 SER A CA 1
ATOM 815 C C . SER A 1 112 ? 1.314 -13.262 11.307 1.00 94.25 112 SER A C 1
ATOM 817 O O . SER A 1 112 ? 1.359 -12.318 10.514 1.00 94.25 112 SER A O 1
ATOM 819 N N . PRO A 1 113 ? 0.151 -13.671 11.843 1.00 95.62 113 PRO A N 1
ATOM 820 C CA . PRO A 1 113 ? -1.085 -12.926 11.651 1.00 95.62 113 PRO A CA 1
ATOM 821 C C . PRO A 1 113 ? -1.027 -11.561 12.350 1.00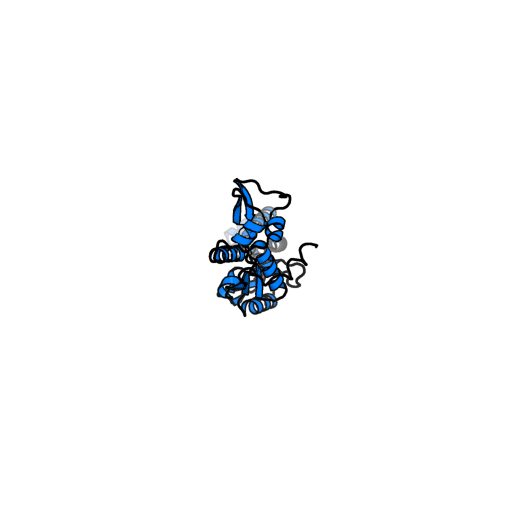 95.62 113 PRO A C 1
ATOM 823 O O . PRO A 1 113 ? -0.400 -11.424 13.402 1.00 95.62 113 PRO A O 1
ATOM 826 N N . LEU A 1 114 ? -1.733 -10.577 11.790 1.00 95.50 114 LEU A N 1
ATOM 827 C CA . LEU A 1 114 ? -2.028 -9.327 12.485 1.00 95.50 114 LEU A CA 1
ATOM 828 C C . LEU A 1 114 ? -3.223 -9.567 13.415 1.00 95.50 114 LEU A C 1
ATOM 830 O O . LEU A 1 114 ? -4.308 -9.941 12.969 1.00 95.50 114 LEU A O 1
ATOM 834 N N . MET A 1 115 ? -3.011 -9.364 14.710 1.00 97.06 115 MET A N 1
ATOM 835 C CA . MET A 1 115 ? -4.001 -9.583 15.758 1.00 97.06 115 MET A CA 1
ATOM 836 C C . MET A 1 115 ? -4.574 -8.246 16.230 1.00 97.06 115 MET A C 1
ATOM 838 O O . MET A 1 115 ? -3.831 -7.330 16.590 1.00 97.06 115 MET A O 1
ATOM 842 N N . ILE A 1 116 ? -5.899 -8.142 16.251 1.00 97.81 116 ILE A N 1
ATOM 843 C CA . ILE A 1 116 ? -6.626 -6.981 16.763 1.00 97.81 116 ILE A CA 1
ATOM 844 C C . ILE A 1 116 ? -7.552 -7.459 17.878 1.00 97.81 116 ILE A C 1
ATOM 846 O O . ILE A 1 116 ? -8.510 -8.189 17.632 1.00 97.81 116 ILE A O 1
ATOM 850 N N . ASP A 1 117 ? -7.255 -7.047 19.105 1.00 97.19 117 ASP A N 1
ATOM 851 C CA . ASP A 1 117 ? -8.090 -7.310 20.274 1.00 97.19 117 ASP A CA 1
ATOM 852 C C . ASP A 1 117 ? -9.125 -6.190 20.432 1.00 97.19 117 ASP A C 1
ATOM 854 O O . ASP A 1 117 ? -8.802 -5.083 20.870 1.00 97.19 117 ASP A O 1
ATOM 858 N N . ALA A 1 118 ? -10.366 -6.450 20.028 1.00 96.12 118 ALA A N 1
ATOM 859 C CA . ALA A 1 118 ? -11.474 -5.529 20.231 1.00 96.12 118 ALA A CA 1
ATOM 860 C C . ALA A 1 118 ? -12.037 -5.710 21.646 1.00 96.12 118 ALA A C 1
ATOM 862 O O . ALA A 1 118 ? -12.870 -6.585 21.893 1.00 96.12 118 ALA A O 1
ATOM 863 N N . TYR A 1 119 ? -11.571 -4.870 22.569 1.00 90.88 119 TYR A N 1
ATOM 864 C CA . TYR A 1 119 ? -11.897 -4.942 23.989 1.00 90.88 119 TYR A CA 1
ATOM 865 C C . TYR A 1 119 ? -13.072 -4.031 24.356 1.00 90.88 119 TYR A C 1
ATOM 867 O O . TYR A 1 119 ? -13.051 -2.814 24.139 1.00 90.88 119 TYR A O 1
ATOM 875 N N . ASP A 1 120 ? -14.088 -4.633 24.961 1.00 86.69 120 ASP A N 1
ATOM 876 C CA . ASP A 1 120 ? -15.237 -3.995 25.580 1.00 86.69 120 ASP A CA 1
ATOM 877 C C . ASP A 1 120 ? -15.007 -3.842 27.097 1.00 86.69 120 ASP A C 1
ATOM 879 O O . ASP A 1 120 ? -15.228 -4.789 27.860 1.00 86.69 120 ASP A O 1
ATOM 883 N N . PRO A 1 121 ? -14.632 -2.641 27.578 1.00 77.62 121 PRO A N 1
ATOM 884 C CA . PRO A 1 121 ? -14.368 -2.404 28.996 1.00 77.62 121 PRO A CA 1
ATOM 885 C C . PRO A 1 121 ? -15.626 -2.428 29.869 1.00 77.62 121 PRO A C 1
ATOM 887 O O . PRO A 1 121 ? -15.527 -2.338 31.088 1.00 77.62 121 PRO A O 1
ATOM 890 N N . ILE A 1 122 ? -16.817 -2.463 29.276 1.00 74.12 122 ILE A N 1
ATOM 891 C CA . ILE A 1 122 ? -18.081 -2.406 30.010 1.00 74.12 122 ILE A CA 1
ATOM 892 C C . ILE A 1 122 ? -18.511 -3.799 30.435 1.00 74.12 122 ILE A C 1
ATOM 894 O O . ILE A 1 122 ? -18.957 -4.002 31.568 1.00 74.12 122 ILE A O 1
ATOM 898 N N . ASN A 1 123 ? -18.401 -4.737 29.503 1.00 78.94 123 ASN A N 1
ATOM 899 C CA . ASN A 1 123 ? -18.749 -6.130 29.729 1.00 78.94 123 ASN A CA 1
ATOM 900 C C . ASN A 1 123 ? -17.526 -6.977 30.097 1.00 78.94 123 ASN A C 1
ATOM 902 O O . ASN A 1 123 ? -17.708 -8.150 30.411 1.00 78.94 123 ASN A O 1
ATOM 906 N N . ASP A 1 124 ? -16.324 -6.385 30.079 1.00 80.38 124 ASP A N 1
ATOM 907 C CA . ASP A 1 124 ? -15.037 -7.066 30.266 1.00 80.38 124 ASP A CA 1
ATOM 908 C C . ASP A 1 124 ? -14.891 -8.240 29.284 1.00 80.38 124 ASP A C 1
ATOM 910 O O . ASP A 1 124 ? -14.658 -9.392 29.648 1.00 80.38 124 ASP A O 1
ATOM 914 N N . GLN A 1 125 ? -15.151 -7.950 28.006 1.00 86.94 125 GLN A N 1
ATOM 915 C CA . GLN A 1 125 ? -15.165 -8.935 26.926 1.00 86.94 125 GLN A CA 1
ATOM 916 C C . GLN A 1 125 ? -14.246 -8.501 25.796 1.00 86.94 125 GLN A C 1
ATOM 918 O O . GLN A 1 125 ? -14.183 -7.326 25.461 1.00 86.94 125 GLN A O 1
ATOM 923 N N . SER A 1 126 ? -13.592 -9.469 25.166 1.00 91.50 126 SER A N 1
ATOM 924 C CA . SER A 1 126 ? -12.735 -9.246 24.006 1.00 91.50 126 SER A CA 1
ATOM 925 C C . SER A 1 126 ? -13.205 -10.079 22.827 1.00 91.50 126 SER A C 1
ATOM 927 O O . SER A 1 126 ? -13.497 -11.269 22.973 1.00 91.50 126 SER A O 1
ATOM 929 N N . ALA A 1 127 ? -13.225 -9.468 21.647 1.00 94.19 127 ALA A N 1
ATOM 930 C CA . ALA A 1 1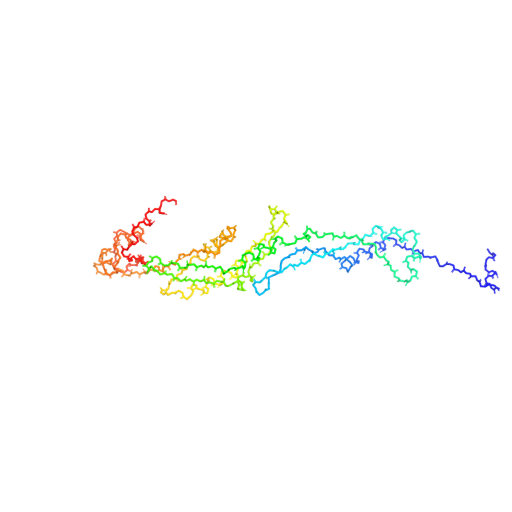27 ? -13.287 -10.179 20.381 1.00 94.19 127 ALA A CA 1
ATOM 931 C C . ALA A 1 127 ? -11.902 -10.140 19.729 1.00 94.19 127 ALA A C 1
ATOM 933 O O . ALA A 1 127 ? -11.395 -9.076 19.382 1.00 94.19 127 ALA A O 1
ATOM 934 N N . MET A 1 128 ? -11.285 -11.312 19.570 1.00 96.38 128 MET A N 1
ATOM 935 C CA . MET A 1 128 ? -9.978 -11.425 18.931 1.00 96.38 128 MET A CA 1
ATOM 936 C C . MET A 1 128 ? -10.151 -11.584 17.422 1.00 96.38 128 MET A C 1
ATOM 938 O O . MET A 1 128 ? -10.628 -12.618 16.949 1.00 96.38 128 MET A O 1
ATOM 942 N N . TRP A 1 129 ? -9.739 -10.574 16.669 1.00 96.81 129 TRP A N 1
ATOM 943 C CA . TRP A 1 129 ? -9.734 -10.597 15.214 1.00 96.81 129 TRP A CA 1
ATOM 944 C C . TRP A 1 129 ? -8.339 -10.952 14.710 1.00 96.81 129 TRP A C 1
ATOM 946 O O . TRP A 1 129 ? -7.354 -10.309 15.070 1.00 96.81 129 TRP A O 1
ATOM 956 N N . SER A 1 130 ? -8.253 -11.984 13.875 1.00 95.81 130 SER A N 1
ATOM 957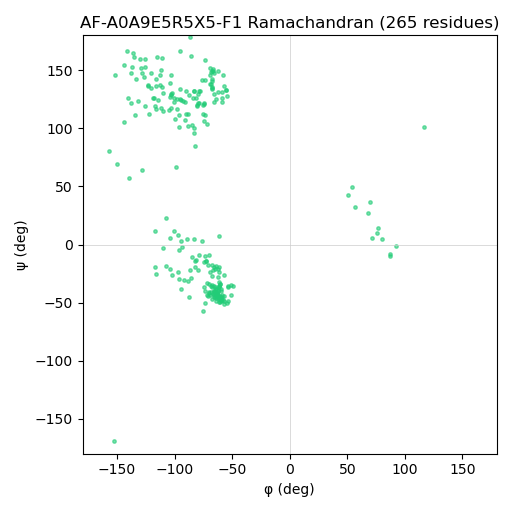 C CA . SER A 1 130 ? -6.993 -12.472 13.319 1.00 95.81 130 SER A CA 1
ATOM 958 C C . SER A 1 130 ? -7.011 -12.295 11.812 1.00 95.81 130 SER A C 1
ATOM 960 O O . SER A 1 130 ? -7.836 -12.905 11.138 1.00 95.81 130 SER A O 1
ATOM 962 N N . LEU A 1 131 ? -6.108 -11.462 11.302 1.00 94.69 131 LEU A N 1
ATOM 963 C CA . LEU A 1 131 ? -5.877 -11.315 9.875 1.00 94.69 131 LEU A CA 1
ATOM 964 C C . LEU A 1 131 ? -4.698 -12.202 9.497 1.00 94.69 131 LEU A C 1
ATOM 966 O O . LEU A 1 131 ? -3.554 -11.954 9.894 1.00 94.69 131 LEU A O 1
ATOM 970 N N . THR A 1 132 ? -4.973 -13.252 8.737 1.00 94.94 132 THR A N 1
ATOM 971 C CA . THR A 1 132 ? -3.944 -14.181 8.270 1.00 94.94 132 THR A CA 1
ATOM 972 C C . THR A 1 132 ? -2.997 -13.487 7.289 1.00 94.94 132 THR A C 1
ATOM 974 O O . THR A 1 132 ? -3.430 -12.589 6.563 1.00 94.94 132 THR A O 1
ATOM 977 N N . PRO A 1 133 ? -1.720 -13.907 7.186 1.00 95.00 133 PRO A N 1
ATOM 978 C CA . PRO A 1 133 ? -0.792 -13.351 6.198 1.00 95.00 133 PRO A CA 1
ATOM 979 C C . PRO A 1 133 ? -1.359 -13.307 4.776 1.00 95.00 133 PRO A C 1
ATOM 981 O O . PRO A 1 133 ? -1.123 -12.355 4.039 1.00 95.00 133 PRO A O 1
ATOM 984 N N . GLN A 1 134 ? -2.164 -14.299 4.392 1.00 93.50 134 GLN A N 1
ATOM 985 C CA . GLN A 1 134 ? -2.810 -14.335 3.083 1.00 93.50 134 GLN A CA 1
ATOM 986 C C . GLN A 1 134 ? -3.818 -13.195 2.878 1.00 93.50 134 GLN A C 1
ATOM 988 O O . GLN A 1 134 ? -3.910 -12.667 1.772 1.00 93.50 134 GLN A O 1
ATOM 993 N N . GLU A 1 135 ? -4.551 -12.801 3.916 1.00 91.62 135 GLU A N 1
ATOM 994 C CA . GLU A 1 135 ? -5.536 -11.720 3.847 1.00 91.62 135 GLU A CA 1
ATOM 995 C C . GLU A 1 135 ? -4.851 -10.356 3.809 1.00 91.62 135 GLU A C 1
ATOM 997 O O . GLU A 1 135 ? -5.025 -9.609 2.850 1.00 91.62 135 GLU A O 1
ATOM 1002 N N . TRP A 1 136 ? -4.023 -10.037 4.807 1.00 91.06 136 TRP A N 1
ATOM 1003 C CA . TRP A 1 136 ? -3.477 -8.681 4.916 1.00 91.06 136 TRP A CA 1
ATOM 1004 C C . TRP A 1 136 ? -2.262 -8.429 4.011 1.00 91.06 136 TRP A C 1
ATOM 1006 O O . TRP A 1 136 ? -1.937 -7.272 3.743 1.00 91.06 136 TRP A O 1
ATOM 1016 N N . SER A 1 137 ? -1.645 -9.475 3.435 1.00 92.88 137 SER A N 1
ATOM 1017 C CA . SER A 1 137 ? -0.685 -9.298 2.328 1.00 92.88 137 SER A CA 1
ATOM 1018 C C . SER A 1 137 ? -1.317 -8.650 1.099 1.00 92.88 137 SER A C 1
ATOM 1020 O O . SER A 1 137 ? -0.610 -8.011 0.332 1.00 92.88 137 SER A O 1
ATOM 1022 N N . GLN A 1 138 ? -2.638 -8.747 0.920 1.00 90.62 138 GLN A N 1
ATOM 1023 C CA . GLN A 1 138 ? -3.334 -8.084 -0.187 1.00 90.62 138 GLN A CA 1
ATOM 1024 C C . GLN A 1 138 ? -3.318 -6.561 -0.053 1.00 90.62 138 GLN A C 1
ATOM 1026 O O . GLN A 1 138 ? -3.574 -5.861 -1.028 1.00 90.62 138 GLN A O 1
ATOM 1031 N N . TRP A 1 139 ? -3.032 -6.056 1.147 1.00 91.00 139 TRP A N 1
ATOM 1032 C CA . TRP A 1 139 ? -3.034 -4.632 1.451 1.00 91.00 139 TRP A CA 1
ATOM 1033 C C . TRP A 1 139 ? -1.627 -4.099 1.691 1.00 91.00 139 TRP A C 1
ATOM 1035 O O . TRP A 1 139 ? -1.463 -2.912 1.896 1.00 91.00 139 TRP A O 1
ATOM 1045 N N . LEU A 1 140 ? -0.582 -4.921 1.672 1.00 90.62 140 LEU A N 1
ATOM 1046 C CA . LEU A 1 140 ? 0.780 -4.405 1.767 1.00 90.62 140 LEU A CA 1
ATOM 1047 C C . LEU A 1 140 ? 1.249 -3.921 0.388 1.00 90.62 140 LEU A C 1
ATOM 1049 O O . LEU A 1 140 ? 1.242 -4.663 -0.593 1.00 90.62 140 LEU A O 1
ATOM 1053 N N . VAL A 1 141 ? 1.696 -2.672 0.314 1.00 88.62 141 VAL A N 1
ATOM 1054 C CA . VAL A 1 141 ? 2.161 -2.033 -0.920 1.00 88.62 141 VAL A CA 1
ATOM 1055 C C . VAL A 1 141 ? 3.541 -1.417 -0.721 1.00 88.62 141 VAL A C 1
ATOM 1057 O O . VAL A 1 141 ? 3.880 -0.945 0.362 1.00 88.62 141 VAL A O 1
ATOM 1060 N N . ALA A 1 142 ? 4.356 -1.411 -1.774 1.00 88.62 142 ALA A N 1
ATOM 1061 C CA . ALA A 1 142 ? 5.590 -0.635 -1.782 1.00 88.62 142 ALA A CA 1
ATOM 1062 C C . ALA A 1 142 ? 5.254 0.836 -2.063 1.00 88.62 142 ALA A C 1
ATOM 1064 O O . ALA A 1 142 ? 4.672 1.149 -3.102 1.00 88.62 142 ALA A O 1
ATOM 1065 N N . SER A 1 143 ? 5.629 1.729 -1.153 1.00 87.50 143 SER A N 1
ATOM 1066 C CA . SER A 1 143 ? 5.434 3.172 -1.275 1.00 87.50 143 SER A CA 1
ATOM 1067 C C . SER A 1 143 ? 6.782 3.884 -1.411 1.00 87.50 143 SER A C 1
ATOM 1069 O O . SER A 1 143 ? 7.756 3.451 -0.792 1.00 87.50 143 SER A O 1
ATOM 1071 N N . PRO A 1 144 ? 6.872 4.982 -2.184 1.00 87.06 144 PRO A N 1
ATOM 1072 C CA . PRO A 1 144 ? 8.040 5.854 -2.166 1.00 87.06 144 PRO A CA 1
ATOM 1073 C C . PRO A 1 144 ? 8.348 6.359 -0.752 1.00 87.06 144 PRO A C 1
ATOM 1075 O O . PRO A 1 144 ? 7.456 6.846 -0.057 1.00 87.06 144 PRO A O 1
ATOM 1078 N N . ASP A 1 145 ? 9.616 6.276 -0.354 1.00 88.00 145 ASP A N 1
ATOM 1079 C CA . ASP A 1 145 ? 10.119 6.785 0.922 1.00 88.00 145 ASP A CA 1
ATOM 1080 C C . ASP A 1 145 ? 11.528 7.347 0.737 1.00 88.00 145 ASP A C 1
ATOM 1082 O O . ASP A 1 145 ? 12.506 6.611 0.609 1.00 88.00 145 ASP A O 1
ATOM 1086 N N . THR A 1 146 ? 11.636 8.674 0.728 1.00 88.12 146 THR A N 1
ATOM 1087 C CA . THR A 1 146 ? 12.907 9.379 0.522 1.00 88.12 146 THR A CA 1
ATOM 1088 C C . THR A 1 146 ? 13.855 9.294 1.717 1.00 88.12 146 THR A C 1
ATOM 1090 O O . THR A 1 146 ? 15.020 9.663 1.585 1.00 88.12 146 THR A O 1
ATOM 1093 N N . LEU A 1 147 ? 13.369 8.875 2.890 1.00 88.69 147 LEU A N 1
ATOM 1094 C CA . LEU A 1 147 ? 14.193 8.675 4.085 1.00 88.69 147 LEU A CA 1
ATOM 1095 C C . LEU A 1 147 ? 14.804 7.270 4.116 1.00 88.69 147 LEU A C 1
ATOM 1097 O O . LEU A 1 147 ? 15.823 7.056 4.776 1.00 88.69 147 LEU A O 1
ATOM 1101 N N . ASN A 1 148 ? 14.210 6.320 3.392 1.00 85.19 148 ASN A N 1
ATOM 1102 C CA . ASN A 1 148 ? 14.751 4.980 3.233 1.00 85.19 148 ASN A CA 1
ATOM 1103 C C . ASN A 1 148 ? 15.883 4.974 2.181 1.00 85.19 148 ASN A C 1
ATOM 1105 O O . ASN A 1 148 ? 15.681 5.481 1.077 1.00 85.19 148 ASN A O 1
ATOM 1109 N N . PRO A 1 149 ? 17.055 4.361 2.447 1.00 86.06 149 PRO A N 1
ATOM 1110 C CA . PRO A 1 149 ? 18.137 4.254 1.463 1.00 86.06 149 PRO A CA 1
ATOM 1111 C C . PRO A 1 149 ? 17.748 3.575 0.139 1.00 86.06 149 PRO A C 1
ATOM 1113 O O . PRO A 1 149 ? 18.361 3.860 -0.886 1.00 86.06 149 PRO A O 1
ATOM 1116 N N . LEU A 1 150 ? 16.740 2.693 0.143 1.00 86.38 150 LEU A N 1
ATOM 1117 C CA . LEU A 1 150 ? 16.190 2.075 -1.071 1.00 86.38 150 LEU A CA 1
ATOM 1118 C C . LEU A 1 150 ? 15.228 2.991 -1.844 1.00 86.38 150 LEU A C 1
ATOM 1120 O O . LEU A 1 150 ? 14.789 2.625 -2.931 1.00 86.38 150 LEU A O 1
ATOM 1124 N N . GLY A 1 151 ? 14.845 4.143 -1.290 1.00 86.31 151 GLY A N 1
ATOM 1125 C CA . GLY A 1 151 ? 13.813 5.017 -1.852 1.00 86.31 151 GLY A CA 1
ATOM 1126 C C . GLY A 1 151 ? 12.387 4.461 -1.737 1.00 86.31 151 GLY A C 1
ATOM 1127 O O . GLY A 1 151 ? 11.459 5.053 -2.289 1.00 86.31 151 GLY A O 1
ATOM 1128 N N . LEU A 1 152 ? 12.208 3.322 -1.058 1.00 88.00 152 LEU A N 1
ATOM 1129 C CA . LEU A 1 152 ? 10.946 2.598 -0.911 1.00 88.00 152 LEU A CA 1
ATOM 1130 C C . LEU A 1 152 ? 10.777 2.088 0.524 1.00 88.00 152 LEU A C 1
ATOM 1132 O O . LEU A 1 152 ? 11.746 1.668 1.156 1.00 88.00 152 LEU A O 1
ATOM 1136 N N . SER A 1 153 ? 9.536 2.037 0.993 1.00 88.75 153 SER A N 1
ATOM 1137 C CA . SER A 1 153 ? 9.127 1.362 2.226 1.00 88.75 153 SER A CA 1
ATOM 1138 C C . SER A 1 153 ? 7.845 0.560 2.004 1.00 88.75 153 SER A C 1
ATOM 1140 O O . SER A 1 153 ? 7.163 0.717 0.988 1.00 88.75 153 SER A O 1
ATOM 1142 N N . LEU A 1 154 ? 7.528 -0.348 2.927 1.00 89.25 154 LEU A N 1
ATOM 1143 C CA . LEU A 1 154 ? 6.230 -1.016 2.940 1.00 89.25 154 LEU A CA 1
ATOM 1144 C C . LEU A 1 154 ? 5.209 -0.134 3.650 1.00 89.25 154 LEU A C 1
ATOM 1146 O O . LEU A 1 154 ? 5.454 0.340 4.758 1.00 89.25 154 LEU A O 1
ATOM 1150 N N . ALA A 1 155 ? 4.054 0.026 3.024 1.00 87.38 155 ALA A N 1
ATOM 1151 C CA . ALA A 1 155 ? 2.892 0.692 3.580 1.00 87.38 155 ALA A CA 1
ATOM 1152 C C . ALA A 1 155 ? 1.679 -0.238 3.504 1.00 87.38 155 ALA A C 1
ATOM 1154 O O . ALA A 1 155 ? 1.660 -1.192 2.724 1.00 87.38 155 ALA A O 1
ATOM 1155 N N . LEU A 1 156 ? 0.668 0.043 4.320 1.00 89.50 156 LEU A N 1
ATOM 1156 C CA . LEU A 1 156 ? -0.619 -0.631 4.252 1.00 89.50 156 LEU A CA 1
ATOM 1157 C C . LEU A 1 156 ? -1.588 0.201 3.396 1.00 89.50 156 LEU A C 1
ATOM 1159 O O . LEU A 1 156 ? -1.702 1.411 3.575 1.00 89.50 156 LEU A O 1
ATOM 1163 N N . ASP A 1 157 ? -2.302 -0.448 2.487 1.00 90.31 157 ASP A N 1
ATOM 1164 C CA . ASP A 1 157 ? -3.484 0.072 1.821 1.00 90.31 157 ASP A CA 1
ATOM 1165 C C . ASP A 1 157 ? -4.634 0.095 2.831 1.00 90.31 157 ASP A C 1
ATOM 1167 O O . ASP A 1 157 ? -5.241 -0.923 3.181 1.00 90.31 157 ASP A O 1
ATOM 1171 N N . GLU A 1 158 ? -4.925 1.297 3.317 1.00 92.56 158 GLU A N 1
ATOM 1172 C CA . GLU A 1 158 ? -5.944 1.531 4.332 1.00 92.56 158 GLU A CA 1
ATOM 1173 C C . GLU A 1 158 ? -7.359 1.191 3.848 1.00 92.56 158 GLU A C 1
ATOM 1175 O O . GLU A 1 158 ? -8.239 0.956 4.676 1.00 92.56 158 GLU A O 1
ATOM 1180 N N . HIS A 1 159 ? -7.611 1.142 2.534 1.00 93.75 159 HIS A N 1
ATOM 1181 C CA . HIS A 1 159 ? -8.945 0.840 2.019 1.00 93.75 159 HIS A CA 1
ATOM 1182 C C . HIS A 1 159 ? -9.372 -0.591 2.368 1.00 93.75 159 HIS A C 1
ATOM 1184 O O . HIS A 1 159 ? -10.486 -0.804 2.854 1.00 93.75 159 HIS A O 1
ATOM 1190 N N . GLY A 1 160 ? -8.469 -1.559 2.180 1.00 91.62 160 GLY A N 1
ATOM 1191 C CA . GLY A 1 160 ? -8.718 -2.961 2.510 1.00 91.62 160 GLY A CA 1
ATOM 1192 C C . GLY A 1 160 ? -8.928 -3.180 4.007 1.00 91.62 160 GLY A C 1
ATOM 1193 O O . GLY A 1 160 ? -9.911 -3.807 4.413 1.00 91.62 160 GLY A O 1
ATOM 1194 N N . LEU A 1 161 ? -8.063 -2.582 4.834 1.00 94.25 161 LEU A N 1
ATOM 1195 C CA . LEU A 1 161 ? -8.184 -2.665 6.290 1.00 94.25 161 LEU A CA 1
ATOM 1196 C C . LEU A 1 161 ? -9.485 -2.025 6.793 1.00 94.25 161 LEU A C 1
ATOM 1198 O O . LEU A 1 161 ? -10.157 -2.617 7.637 1.00 94.25 161 LEU A O 1
ATOM 1202 N N . ARG A 1 162 ? -9.871 -0.855 6.266 1.00 96.38 162 ARG A N 1
ATOM 1203 C CA . ARG A 1 162 ? -11.134 -0.193 6.628 1.00 96.38 162 ARG A CA 1
ATOM 1204 C C . ARG A 1 162 ? -12.329 -1.105 6.366 1.00 96.38 162 ARG A C 1
ATOM 1206 O O . ARG A 1 162 ? -13.113 -1.341 7.280 1.00 96.38 162 ARG A O 1
ATOM 1213 N N . GLY A 1 163 ? -12.430 -1.667 5.160 1.00 95.50 163 GLY A N 1
ATOM 1214 C CA . GLY A 1 163 ? -13.531 -2.567 4.802 1.00 95.50 163 GLY A CA 1
ATOM 1215 C C . GLY A 1 163 ? -13.598 -3.811 5.694 1.00 95.50 163 GLY A C 1
ATOM 1216 O O . GLY A 1 163 ? -14.682 -4.227 6.104 1.00 95.50 163 GLY A O 1
ATOM 1217 N N . TYR A 1 164 ? -12.444 -4.375 6.060 1.00 95.44 164 TYR A N 1
ATOM 1218 C CA . TYR A 1 164 ? -12.378 -5.475 7.023 1.00 95.44 164 TYR A CA 1
ATOM 1219 C C . TYR A 1 164 ? -12.868 -5.064 8.417 1.00 95.44 164 TYR A C 1
ATOM 1221 O O . TYR A 1 164 ? -13.690 -5.764 9.009 1.00 95.44 164 TYR A O 1
ATOM 1229 N N . LEU A 1 165 ? -12.392 -3.932 8.942 1.00 96.25 165 LEU A N 1
ATOM 1230 C CA . LEU A 1 165 ? -12.771 -3.431 10.265 1.00 96.25 165 LEU A CA 1
ATOM 1231 C C . LEU A 1 165 ? -14.265 -3.105 10.343 1.00 96.25 165 LEU A C 1
ATOM 1233 O O . LEU A 1 165 ? -14.910 -3.456 11.327 1.00 96.25 165 LEU A O 1
ATOM 1237 N N . GLU A 1 166 ? -14.829 -2.494 9.301 1.00 95.75 166 GLU A N 1
ATOM 1238 C CA . GLU A 1 166 ? -16.267 -2.235 9.195 1.00 95.75 166 GLU A CA 1
ATOM 1239 C C . GLU A 1 166 ? -17.067 -3.541 9.209 1.00 95.75 166 GLU A C 1
ATOM 1241 O O . GLU A 1 166 ? -18.029 -3.664 9.968 1.00 95.75 166 GLU A O 1
ATOM 1246 N N . ALA A 1 167 ? -16.640 -4.549 8.440 1.00 95.75 167 ALA A N 1
ATOM 1247 C CA . ALA A 1 167 ? -17.283 -5.859 8.430 1.00 95.75 167 ALA A CA 1
ATOM 1248 C C . ALA A 1 167 ? -17.230 -6.532 9.812 1.00 95.75 167 ALA A C 1
ATOM 1250 O O . ALA A 1 167 ? -18.260 -6.996 10.302 1.00 95.75 167 ALA A O 1
ATOM 1251 N N . GLN A 1 168 ? -16.072 -6.530 10.479 1.00 95.81 168 GLN A N 1
ATOM 1252 C CA . GLN A 1 168 ? -15.933 -7.081 11.830 1.00 95.81 168 GLN A CA 1
ATOM 1253 C C . GLN A 1 168 ? -16.768 -6.317 12.862 1.00 95.81 168 GLN A C 1
ATOM 1255 O O . GLN A 1 168 ? -17.394 -6.932 13.726 1.00 95.81 168 GLN A O 1
ATOM 1260 N N . ALA A 1 169 ? -16.848 -4.990 12.746 1.00 91.94 169 ALA A N 1
ATOM 1261 C CA . ALA A 1 169 ? -17.663 -4.166 13.629 1.00 91.94 169 ALA A CA 1
ATOM 1262 C C . ALA A 1 169 ? -19.153 -4.541 13.556 1.00 91.94 169 ALA A C 1
ATOM 1264 O O . ALA A 1 169 ? -19.830 -4.518 14.580 1.00 91.94 169 ALA A O 1
ATOM 1265 N N . THR A 1 170 ? -19.665 -4.961 12.388 1.00 92.81 170 THR A N 1
ATOM 1266 C CA . THR A 1 170 ? -21.064 -5.425 12.266 1.00 92.81 170 THR A CA 1
ATOM 1267 C C . THR A 1 170 ? -21.359 -6.723 13.018 1.00 92.81 170 THR A C 1
ATOM 1269 O O . THR A 1 170 ? -22.517 -6.998 13.336 1.00 92.81 170 THR A O 1
ATOM 1272 N N . LEU A 1 171 ? -20.328 -7.521 13.307 1.00 92.50 171 LEU A N 1
ATOM 1273 C CA . LEU A 1 171 ? -20.449 -8.776 14.046 1.00 92.50 171 LEU A CA 1
ATOM 1274 C C . LEU A 1 171 ? -20.413 -8.564 15.563 1.00 92.50 171 LEU A C 1
ATOM 1276 O O . LEU A 1 171 ? -20.710 -9.495 16.316 1.00 92.50 171 LEU A O 1
ATOM 1280 N N . LEU A 1 172 ? -20.063 -7.359 16.026 1.00 88.62 172 LEU A N 1
ATOM 1281 C CA . LEU A 1 172 ? -20.051 -7.052 17.447 1.00 88.62 172 LEU A CA 1
ATOM 1282 C C . LEU A 1 172 ? -21.486 -7.011 18.012 1.00 88.62 172 LEU A C 1
ATOM 1284 O O . LEU A 1 172 ? -22.410 -6.474 17.392 1.00 88.62 172 LEU A O 1
ATOM 1288 N N . PRO A 1 173 ? -21.713 -7.573 19.209 1.00 82.31 173 PRO A N 1
ATOM 1289 C CA . PRO A 1 173 ? -23.045 -7.659 19.787 1.00 82.31 173 PRO A CA 1
ATOM 1290 C C . PRO A 1 173 ? -23.551 -6.299 20.294 1.00 82.31 173 PRO A C 1
ATOM 1292 O O . PRO A 1 173 ? -22.789 -5.399 20.636 1.00 82.31 173 PRO A O 1
ATOM 1295 N N . GLY A 1 174 ? -24.874 -6.164 20.425 1.00 75.00 174 GLY A N 1
ATOM 1296 C CA . GLY A 1 174 ? -25.484 -5.113 21.252 1.00 75.00 174 GLY A CA 1
ATOM 1297 C C . GLY A 1 174 ? -25.514 -3.698 20.663 1.00 75.00 174 GLY A C 1
ATOM 1298 O O . GLY A 1 174 ? -25.799 -2.758 21.409 1.00 75.00 174 GLY A O 1
ATOM 1299 N N . GLY A 1 175 ? -25.273 -3.536 19.356 1.00 74.25 175 GLY A N 1
ATOM 1300 C CA . GLY A 1 175 ? -25.201 -2.214 18.716 1.00 74.25 175 GLY A CA 1
ATOM 1301 C C . GLY A 1 175 ? -23.954 -1.440 19.144 1.00 74.25 175 GLY A C 1
ATOM 1302 O O . GLY A 1 175 ? -24.015 -0.233 19.387 1.00 74.25 175 GLY A O 1
ATOM 1303 N N . THR A 1 176 ? -22.856 -2.169 19.320 1.00 84.31 176 THR A N 1
ATOM 1304 C CA . THR A 1 176 ? -21.540 -1.620 19.617 1.00 84.31 176 THR A CA 1
ATOM 1305 C C . THR A 1 176 ? -20.804 -1.243 18.334 1.00 84.31 176 THR A C 1
ATOM 1307 O O . THR A 1 176 ? -21.178 -1.651 17.236 1.00 84.31 176 THR A O 1
ATOM 1310 N N . SER A 1 177 ? -19.776 -0.415 18.466 1.00 88.38 177 SER A N 1
ATOM 1311 C CA . SER A 1 177 ? -18.945 0.055 17.362 1.00 88.38 177 SER A CA 1
ATOM 1312 C C . SER A 1 177 ? -17.485 0.132 17.791 1.00 88.38 177 SER A C 1
ATOM 1314 O O . SER A 1 177 ? -17.175 0.114 18.977 1.00 88.38 177 SER A O 1
ATOM 1316 N N . ILE A 1 178 ? -16.581 0.275 16.833 1.00 90.75 178 ILE A N 1
ATOM 1317 C CA . ILE A 1 178 ? -15.191 0.675 17.077 1.00 90.75 178 ILE A CA 1
ATOM 1318 C C . ILE A 1 178 ? -14.937 2.028 16.417 1.00 90.75 178 ILE A C 1
ATOM 1320 O O . ILE A 1 178 ? -15.685 2.435 15.526 1.00 90.75 178 ILE A O 1
ATOM 1324 N N . ASP A 1 179 ? -13.878 2.714 16.837 1.00 90.69 179 ASP A N 1
ATOM 1325 C CA . ASP A 1 179 ? -13.338 3.833 16.067 1.00 90.69 179 ASP A CA 1
ATOM 1326 C C . ASP A 1 179 ? -12.410 3.267 14.984 1.00 90.69 179 ASP A C 1
ATOM 1328 O O . ASP A 1 179 ? -11.289 2.832 15.265 1.00 90.69 179 ASP A O 1
ATOM 1332 N N . VAL A 1 180 ? -12.920 3.182 13.754 1.00 94.88 180 VAL A N 1
ATOM 1333 C CA . VAL A 1 180 ? -12.209 2.560 12.628 1.00 94.88 180 VAL A CA 1
ATOM 1334 C C . VAL A 1 180 ? -10.953 3.351 12.266 1.00 94.88 180 VAL A C 1
ATOM 1336 O O . VAL A 1 180 ? -9.905 2.747 12.049 1.00 94.88 180 VAL A O 1
ATOM 1339 N N . GLU A 1 181 ? -11.020 4.683 12.269 1.00 93.94 181 GLU A N 1
ATOM 1340 C CA . GLU A 1 181 ? -9.885 5.530 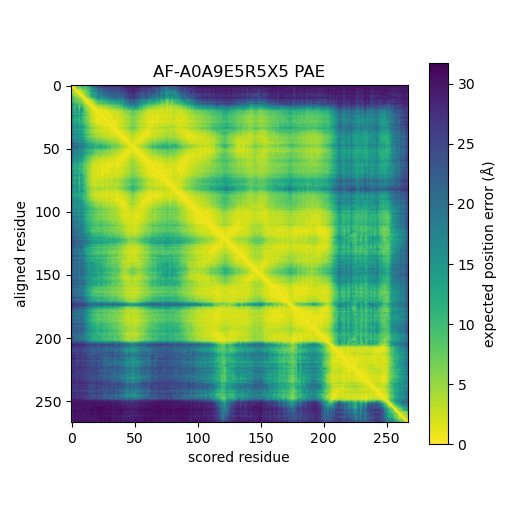11.894 1.00 93.94 181 GLU A CA 1
ATOM 1341 C C . GLU A 1 181 ? -8.783 5.486 12.960 1.00 93.94 181 GLU A C 1
ATOM 1343 O O . GLU A 1 181 ? -7.617 5.283 12.619 1.00 93.94 181 GLU A O 1
ATOM 1348 N N . ASP A 1 182 ? -9.128 5.566 14.252 1.00 91.88 182 ASP A N 1
ATOM 1349 C CA . ASP A 1 182 ? -8.154 5.367 15.341 1.00 91.88 182 ASP A CA 1
ATOM 1350 C C . ASP A 1 182 ? -7.521 3.967 15.270 1.00 91.88 182 ASP A C 1
ATOM 1352 O O . ASP A 1 182 ? -6.309 3.812 15.434 1.00 91.88 182 ASP A O 1
ATOM 1356 N N . THR A 1 183 ? -8.312 2.939 14.950 1.00 95.44 183 THR A N 1
ATOM 1357 C CA . THR A 1 183 ? -7.803 1.567 14.803 1.00 95.44 183 THR A CA 1
ATOM 1358 C C . THR A 1 183 ? -6.809 1.448 13.645 1.00 95.44 183 THR A C 1
ATOM 1360 O O . THR A 1 183 ? -5.756 0.836 13.821 1.00 95.44 183 THR A O 1
ATOM 1363 N N . ILE A 1 184 ? -7.081 2.065 12.489 1.00 95.94 184 ILE A N 1
ATOM 1364 C CA . ILE A 1 184 ? -6.146 2.105 11.350 1.00 95.94 184 ILE A CA 1
ATOM 1365 C C . ILE A 1 184 ? -4.835 2.788 11.757 1.00 95.94 184 ILE A C 1
ATOM 1367 O O . ILE A 1 184 ? -3.757 2.243 11.515 1.00 95.94 184 ILE A O 1
ATOM 1371 N N . GLN A 1 185 ? -4.902 3.931 12.448 1.00 94.38 185 GLN A N 1
ATOM 1372 C CA . GLN A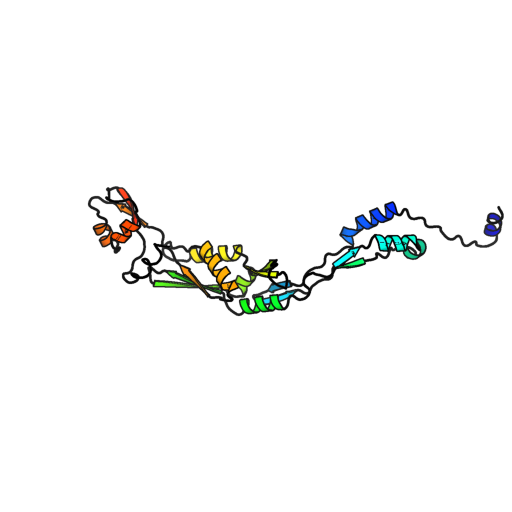 1 185 ? -3.700 4.632 12.914 1.00 94.38 185 GLN A CA 1
ATOM 1373 C C . GLN A 1 185 ? -2.874 3.791 13.898 1.00 94.38 185 GLN A C 1
ATOM 1375 O O . GLN A 1 185 ? -1.639 3.762 13.819 1.00 94.38 185 GLN A O 1
ATOM 1380 N N . ARG A 1 186 ? -3.535 3.049 14.795 1.00 94.19 186 ARG A N 1
ATOM 1381 C CA . ARG A 1 186 ? -2.872 2.095 15.700 1.00 94.19 186 ARG A CA 1
ATOM 1382 C C . ARG A 1 186 ? -2.192 0.966 14.943 1.00 94.19 186 ARG A C 1
ATOM 1384 O O . ARG A 1 186 ? -1.053 0.643 15.271 1.00 94.19 186 ARG A O 1
ATOM 1391 N N . VAL A 1 187 ? -2.854 0.391 13.937 1.00 94.88 187 VAL A N 1
ATOM 1392 C CA . VAL A 1 187 ? -2.261 -0.650 13.087 1.00 94.88 187 VAL A CA 1
ATOM 1393 C C . VAL A 1 187 ? -1.033 -0.104 12.359 1.00 94.88 187 VAL A C 1
ATOM 1395 O O . VAL A 1 187 ? 0.031 -0.705 12.464 1.00 94.88 187 VAL A O 1
ATOM 1398 N N . ASN A 1 188 ? -1.123 1.061 11.712 1.00 92.56 188 ASN A N 1
ATOM 1399 C CA . ASN A 1 188 ? 0.013 1.689 11.027 1.00 92.56 188 ASN A CA 1
ATOM 1400 C C . ASN A 1 188 ? 1.200 1.931 11.977 1.00 92.56 188 ASN A C 1
ATOM 1402 O O . ASN A 1 188 ? 2.344 1.605 11.653 1.00 92.56 188 ASN A O 1
ATOM 1406 N N . THR A 1 189 ? 0.927 2.440 13.182 1.00 92.06 189 THR A N 1
ATOM 1407 C CA . THR A 1 189 ? 1.954 2.662 14.213 1.00 92.06 189 THR A CA 1
ATOM 1408 C C . THR A 1 189 ? 2.596 1.347 14.662 1.00 92.06 189 THR A C 1
ATOM 1410 O O . THR A 1 189 ? 3.819 1.265 14.792 1.00 92.06 189 THR A O 1
ATOM 1413 N N . ALA A 1 190 ? 1.794 0.303 14.873 1.00 92.31 190 ALA A N 1
ATOM 1414 C CA . ALA A 1 190 ? 2.285 -1.008 15.277 1.00 92.31 190 ALA A CA 1
ATOM 1415 C C . ALA A 1 190 ? 3.134 -1.661 14.178 1.00 92.31 190 ALA A C 1
ATOM 1417 O O . ALA A 1 190 ? 4.226 -2.145 14.470 1.00 92.31 190 ALA A O 1
ATOM 1418 N N . LEU A 1 191 ? 2.708 -1.588 12.913 1.00 89.56 191 LEU A N 1
ATOM 1419 C CA . LEU A 1 191 ? 3.473 -2.097 11.772 1.00 89.56 191 LEU A CA 1
ATOM 1420 C C . LEU A 1 191 ? 4.832 -1.400 11.639 1.00 89.56 191 LEU A C 1
ATOM 1422 O O . LEU A 1 191 ? 5.848 -2.079 11.489 1.00 89.56 191 LEU A O 1
ATOM 1426 N N . ALA A 1 192 ? 4.883 -0.071 11.783 1.00 86.06 192 ALA A N 1
ATOM 1427 C CA . ALA A 1 192 ? 6.143 0.676 11.799 1.00 86.06 192 ALA A CA 1
ATOM 1428 C C . ALA A 1 192 ? 7.069 0.239 12.955 1.00 86.06 192 ALA A C 1
ATOM 1430 O O . ALA A 1 192 ? 8.291 0.176 12.803 1.00 86.06 192 ALA A O 1
ATOM 1431 N N . ALA A 1 193 ? 6.488 -0.127 14.102 1.00 89.31 193 ALA A N 1
ATOM 1432 C CA . ALA A 1 193 ? 7.195 -0.672 15.259 1.00 89.31 193 ALA A CA 1
ATOM 1433 C C . ALA A 1 193 ? 7.472 -2.190 15.176 1.00 89.31 193 ALA A C 1
ATOM 1435 O O . ALA A 1 193 ? 7.995 -2.757 16.136 1.00 89.31 193 ALA A O 1
ATOM 1436 N N . HIS A 1 194 ? 7.149 -2.852 14.056 1.00 87.81 194 HIS A N 1
ATOM 1437 C CA . HIS A 1 194 ? 7.233 -4.310 13.875 1.00 87.81 194 HIS A CA 1
ATOM 1438 C C . HIS A 1 194 ? 6.426 -5.111 14.919 1.00 87.81 194 HIS A C 1
ATOM 1440 O O . HIS A 1 194 ? 6.796 -6.218 15.310 1.00 87.81 194 HIS A O 1
ATOM 1446 N N . GLN A 1 195 ? 5.309 -4.549 15.378 1.00 91.94 195 GLN A N 1
ATOM 1447 C CA . GLN A 1 195 ? 4.342 -5.179 16.269 1.00 91.94 195 GLN A CA 1
ATOM 1448 C C . GLN A 1 195 ? 3.107 -5.606 15.470 1.00 91.94 195 GLN A C 1
ATOM 1450 O O . GLN A 1 195 ? 2.491 -4.802 14.776 1.00 91.94 195 GLN A O 1
ATOM 1455 N N . LEU A 1 196 ? 2.723 -6.878 15.594 1.00 93.19 196 LEU A N 1
ATOM 1456 C CA . LEU A 1 196 ? 1.580 -7.474 14.885 1.00 93.19 196 LEU A CA 1
ATOM 1457 C C . LEU A 1 196 ? 0.392 -7.734 15.815 1.00 93.19 196 LEU A C 1
ATOM 1459 O O . LEU A 1 196 ? -0.441 -8.593 15.551 1.00 93.19 196 LEU A O 1
ATOM 1463 N N . SER A 1 197 ? 0.330 -7.015 16.933 1.00 95.62 197 SER A N 1
ATOM 1464 C CA . SER A 1 197 ? -0.765 -7.108 17.889 1.00 95.62 197 SER A CA 1
ATOM 1465 C C . SER A 1 197 ? -1.107 -5.721 18.398 1.00 95.62 197 SER A C 1
ATOM 1467 O O . SER A 1 197 ? -0.240 -5.022 18.921 1.00 95.62 197 SER A O 1
ATOM 1469 N N . ILE A 1 198 ? -2.376 -5.352 18.286 1.00 96.38 198 ILE A N 1
ATOM 1470 C CA . ILE A 1 198 ? -2.928 -4.112 18.831 1.00 96.38 198 ILE A CA 1
ATOM 1471 C C . ILE A 1 198 ? -4.250 -4.403 19.528 1.00 96.38 198 ILE A C 1
ATOM 1473 O O . ILE A 1 198 ? -4.877 -5.432 19.290 1.00 96.38 198 ILE A O 1
ATOM 1477 N N . TRP A 1 199 ? -4.681 -3.481 20.378 1.00 94.19 199 TRP A N 1
ATOM 1478 C CA . TRP A 1 199 ? -6.037 -3.476 20.905 1.00 94.19 199 TRP A CA 1
ATOM 1479 C C . TRP A 1 199 ? -6.795 -2.275 20.343 1.00 94.19 199 TRP A C 1
ATOM 1481 O O . TRP A 1 199 ? -6.207 -1.226 20.060 1.00 94.19 199 TRP A O 1
ATOM 1491 N N . THR A 1 200 ? -8.104 -2.431 20.200 1.00 94.38 200 THR A N 1
ATOM 1492 C CA . THR A 1 200 ? -9.045 -1.353 19.901 1.00 94.38 200 THR A CA 1
ATOM 1493 C C . THR A 1 200 ? -10.191 -1.388 20.900 1.00 94.38 200 THR A C 1
ATOM 1495 O O . THR A 1 200 ? -10.508 -2.431 21.472 1.00 94.38 200 THR A O 1
ATOM 1498 N N . ARG A 1 201 ? -10.794 -0.229 21.157 1.00 87.38 201 ARG A N 1
ATOM 1499 C CA . ARG A 1 201 ? -11.887 -0.113 22.117 1.00 87.38 201 ARG A CA 1
ATOM 1500 C C . ARG A 1 201 ? -13.223 -0.328 21.424 1.00 87.38 201 ARG A C 1
ATOM 1502 O O . ARG A 1 201 ? -13.529 0.338 20.438 1.00 87.38 201 ARG A O 1
ATOM 1509 N N . VAL A 1 202 ? -14.050 -1.175 22.021 1.00 88.25 202 VAL A N 1
ATOM 1510 C CA . VAL A 1 202 ? -15.463 -1.294 21.680 1.00 88.25 202 VAL A CA 1
ATOM 1511 C C . VAL A 1 202 ? -16.251 -0.219 22.432 1.00 88.25 202 VAL A C 1
ATOM 1513 O O . VAL A 1 202 ? -16.168 -0.072 23.655 1.00 88.25 202 VAL A O 1
ATOM 1516 N N . TYR A 1 203 ? -17.010 0.559 21.674 1.00 81.31 203 TYR A N 1
ATOM 1517 C CA . TYR A 1 203 ? -17.907 1.602 22.140 1.00 81.31 203 TYR A CA 1
ATOM 1518 C C . TYR A 1 203 ? -19.346 1.110 22.085 1.00 81.31 203 TYR A C 1
ATOM 1520 O O . TYR A 1 203 ? -19.741 0.372 21.188 1.00 81.31 203 TYR A O 1
ATOM 1528 N N . HIS A 1 204 ? -20.155 1.559 23.036 1.00 77.25 204 HIS A N 1
ATOM 1529 C CA . HIS A 1 204 ? -21.588 1.296 23.045 1.00 77.25 204 HIS A CA 1
ATOM 1530 C C . HIS A 1 204 ? -22.329 2.545 22.601 1.00 77.25 204 HIS A C 1
ATOM 1532 O O . HIS A 1 204 ? -22.001 3.651 23.036 1.00 77.25 204 HIS A O 1
ATOM 1538 N N . ALA A 1 205 ? -23.365 2.369 21.782 1.00 69.44 205 ALA A N 1
ATOM 1539 C CA . ALA A 1 205 ? -24.254 3.468 21.449 1.00 69.44 205 ALA A CA 1
ATOM 1540 C C . ALA A 1 205 ? -24.866 4.075 22.723 1.00 69.44 205 ALA A C 1
ATOM 1542 O O . ALA A 1 205 ? -25.335 3.372 23.630 1.00 69.44 205 ALA A O 1
ATOM 1543 N N . LEU A 1 206 ? -24.891 5.406 22.764 1.00 66.88 206 LEU A N 1
ATOM 1544 C CA . LEU A 1 206 ? -25.610 6.156 23.782 1.00 66.88 206 LEU A CA 1
ATOM 1545 C C . LEU A 1 206 ? -27.092 5.773 23.733 1.00 66.88 206 LEU A C 1
ATOM 1547 O O . LEU A 1 206 ? -27.725 5.826 22.679 1.00 66.88 206 LEU A O 1
ATOM 1551 N N . THR A 1 207 ? -27.655 5.365 24.869 1.00 74.94 207 THR A N 1
ATOM 1552 C CA . THR A 1 207 ? -29.088 5.054 24.944 1.00 74.94 207 THR A CA 1
ATOM 1553 C C . THR A 1 207 ? -29.833 6.294 25.379 1.00 74.94 207 THR A C 1
ATOM 1555 O O . THR A 1 207 ? -29.545 6.839 26.435 1.00 74.94 207 THR A O 1
ATOM 1558 N N . LEU A 1 208 ? -30.801 6.748 24.592 1.00 85.94 208 LEU A N 1
ATOM 1559 C CA . LEU A 1 208 ? -31.663 7.846 25.011 1.00 85.94 208 LEU A CA 1
ATOM 1560 C C . LEU A 1 208 ? -32.738 7.316 25.958 1.00 85.94 208 LEU A C 1
ATOM 1562 O O . LEU A 1 208 ? -33.429 6.344 25.653 1.00 85.94 208 LEU A O 1
ATOM 1566 N N . TYR A 1 209 ? -32.888 7.973 27.100 1.00 89.44 209 TYR A N 1
ATOM 1567 C CA . TYR A 1 209 ? -33.968 7.735 28.045 1.00 89.44 209 TYR A CA 1
ATOM 1568 C C . TYR A 1 209 ? -34.915 8.924 28.031 1.00 89.44 209 TYR A C 1
ATOM 1570 O O . TYR A 1 209 ? -34.485 10.071 28.134 1.00 89.44 209 TYR A O 1
ATOM 1578 N N . THR A 1 210 ? -36.210 8.646 27.895 1.00 94.44 210 THR A N 1
ATOM 1579 C CA . THR A 1 210 ? -37.242 9.679 28.000 1.00 94.44 210 THR A CA 1
ATOM 1580 C C . THR A 1 210 ? -37.675 9.777 29.453 1.00 94.44 210 THR A C 1
ATOM 1582 O O . THR A 1 210 ? -38.285 8.845 29.973 1.00 94.44 210 THR A O 1
ATOM 1585 N N . VAL A 1 211 ? -37.354 10.905 30.083 1.00 95.56 211 VAL A N 1
ATOM 1586 C CA . VAL A 1 211 ? -37.678 11.215 31.478 1.00 95.56 211 VAL A CA 1
ATOM 1587 C C . VAL A 1 211 ? -39.180 11.065 31.710 1.00 95.56 211 VAL A C 1
ATOM 1589 O O . VAL A 1 211 ? -39.994 11.647 30.989 1.00 95.56 211 VAL A O 1
ATOM 1592 N N . GLN A 1 212 ? -39.556 10.304 32.728 1.00 95.50 212 GLN A N 1
ATOM 1593 C CA . GLN A 1 212 ? -40.931 10.126 33.171 1.00 95.50 212 GLN A CA 1
ATOM 1594 C C . GLN A 1 212 ? -41.275 11.081 34.320 1.00 95.50 212 GLN A C 1
ATOM 1596 O O . GLN A 1 212 ? -40.425 11.739 34.922 1.00 95.50 212 GLN A O 1
ATOM 1601 N N . SER A 1 213 ? -42.570 11.200 34.620 1.00 95.56 213 SER A N 1
ATOM 1602 C CA . SER A 1 213 ? -43.016 12.005 35.757 1.00 95.56 213 SER A CA 1
ATOM 1603 C C . SER A 1 213 ? -42.502 11.415 37.070 1.00 95.56 213 SER A C 1
ATOM 1605 O O . SER A 1 213 ? -42.746 10.247 37.357 1.00 95.56 213 SER A O 1
ATOM 1607 N N . GLY A 1 214 ? -41.807 12.234 37.864 1.00 92.38 214 GLY A N 1
ATOM 1608 C CA . GLY A 1 214 ? -41.226 11.828 39.147 1.00 92.38 214 GLY A CA 1
ATOM 1609 C C . GLY A 1 214 ? -39.782 11.328 39.068 1.00 92.38 214 GLY A C 1
ATOM 1610 O O . GLY A 1 214 ? -39.197 11.029 40.109 1.00 92.38 214 GLY A O 1
ATOM 1611 N N . ASP A 1 215 ? -39.188 11.280 37.875 1.00 95.50 215 ASP A N 1
ATOM 1612 C CA . ASP A 1 215 ? -37.796 10.879 37.729 1.00 95.50 215 ASP A CA 1
ATOM 1613 C C . ASP A 1 215 ? -36.801 11.893 38.297 1.00 95.50 215 ASP A C 1
ATOM 1615 O O . ASP A 1 215 ? -36.942 13.112 38.199 1.00 95.50 215 ASP A O 1
ATOM 1619 N N . THR A 1 216 ? -35.718 11.344 38.831 1.00 94.62 216 THR A N 1
ATOM 1620 C CA . THR A 1 216 ? -34.503 12.043 39.235 1.00 94.62 216 THR A CA 1
ATOM 1621 C C . THR A 1 216 ? -33.310 11.314 38.623 1.00 94.62 216 THR A C 1
ATOM 1623 O O . THR A 1 216 ? -33.399 10.126 38.312 1.00 94.62 216 THR A O 1
ATOM 1626 N N . PHE A 1 217 ? -32.156 11.974 38.502 1.00 91.31 217 PHE A N 1
ATOM 1627 C CA . PHE A 1 217 ? -30.933 11.287 38.064 1.00 91.31 217 PHE A CA 1
ATOM 1628 C C . PHE A 1 217 ? -30.629 10.050 38.926 1.00 91.31 217 PHE A C 1
ATOM 1630 O O . PHE A 1 217 ? -30.187 9.028 38.408 1.00 91.31 217 PHE A O 1
ATOM 1637 N N . SER A 1 218 ? -30.920 10.121 40.228 1.00 90.38 218 SER A N 1
ATOM 1638 C CA . SER A 1 218 ? -30.743 9.015 41.169 1.00 90.38 218 SER A CA 1
ATOM 1639 C C . SER A 1 218 ? -31.726 7.865 40.942 1.00 90.38 218 SER A C 1
ATOM 1641 O O . SER A 1 218 ? -31.303 6.713 40.986 1.00 90.38 218 SER A O 1
ATOM 1643 N N . SER A 1 219 ? -33.014 8.141 40.692 1.00 92.44 219 SER A N 1
ATOM 1644 C CA . SER A 1 219 ? -34.015 7.086 40.452 1.00 92.44 219 SER A CA 1
ATOM 1645 C C . SER A 1 219 ? -33.793 6.392 39.113 1.00 92.44 219 SER A C 1
ATOM 1647 O O . SER A 1 219 ? -33.817 5.165 39.062 1.00 92.44 219 SER A O 1
ATOM 1649 N N . ILE A 1 220 ? -33.482 7.160 38.063 1.00 89.25 220 ILE A N 1
ATOM 1650 C CA . ILE A 1 220 ? -33.103 6.623 36.752 1.00 89.25 220 ILE A CA 1
ATOM 1651 C C . ILE A 1 220 ? -31.825 5.792 36.889 1.00 89.25 220 ILE A C 1
ATOM 1653 O O . ILE A 1 220 ? -31.765 4.660 36.419 1.00 89.25 220 ILE A O 1
ATOM 1657 N N . GLY A 1 221 ? -30.813 6.318 37.583 1.00 86.69 221 GLY A N 1
ATOM 1658 C CA . GLY A 1 221 ? -29.569 5.598 37.830 1.00 86.69 221 GLY A CA 1
ATOM 1659 C C . GLY A 1 221 ? -29.771 4.285 38.579 1.00 86.69 221 GLY A C 1
ATOM 1660 O O . GLY A 1 221 ? -29.232 3.258 38.180 1.00 86.69 221 GLY A O 1
ATOM 1661 N N . TYR A 1 222 ? -30.614 4.277 39.612 1.00 82.06 222 TYR A N 1
ATOM 1662 C CA . TYR A 1 222 ? -30.966 3.056 40.335 1.00 82.06 222 TYR A CA 1
ATOM 1663 C C . TYR A 1 222 ? -31.698 2.045 39.441 1.00 82.06 222 TYR A C 1
ATOM 1665 O O . TYR A 1 222 ? -31.349 0.867 39.439 1.00 82.06 222 TYR A O 1
ATOM 1673 N N . GLN A 1 223 ? -32.672 2.505 38.648 1.00 81.56 223 GLN A N 1
ATOM 1674 C CA . GLN A 1 223 ? -33.434 1.658 37.727 1.00 81.56 223 GLN A CA 1
ATOM 1675 C C . GLN A 1 223 ? -32.541 1.022 36.655 1.00 81.56 223 GLN A C 1
ATOM 1677 O O . GLN A 1 223 ? -32.732 -0.139 36.302 1.00 81.56 223 GLN A O 1
ATOM 1682 N N . LEU A 1 224 ? -31.583 1.789 36.133 1.00 78.69 224 LEU A N 1
ATOM 1683 C CA . LEU A 1 224 ? -30.710 1.376 35.035 1.00 78.69 224 LEU A CA 1
ATOM 1684 C C . LEU A 1 224 ? -29.384 0.767 35.513 1.00 78.69 224 LEU A C 1
ATOM 1686 O O . LEU A 1 224 ? -28.583 0.341 34.686 1.00 78.69 224 LEU A O 1
ATOM 1690 N N . GLY A 1 225 ? -29.140 0.719 36.826 1.00 69.69 225 GLY A N 1
ATOM 1691 C CA . GLY A 1 225 ? -27.895 0.209 37.403 1.00 69.69 225 GLY A CA 1
ATOM 1692 C C . GLY A 1 225 ? -26.668 1.080 37.108 1.00 69.69 225 GLY A C 1
ATOM 1693 O O . GLY A 1 225 ? -25.556 0.565 37.071 1.00 69.69 225 GLY A O 1
ATOM 1694 N N . ILE A 1 226 ? -26.858 2.384 36.889 1.00 77.50 226 ILE A N 1
ATOM 1695 C CA . ILE A 1 226 ? -25.804 3.346 36.541 1.00 77.50 226 ILE A CA 1
ATOM 1696 C C . ILE A 1 226 ? -25.722 4.410 37.642 1.00 77.50 226 ILE A C 1
ATOM 1698 O O . ILE A 1 226 ? -26.729 5.054 37.938 1.00 77.50 226 ILE A O 1
ATOM 1702 N N . PRO A 1 227 ? -24.552 4.670 38.250 1.00 81.50 227 PRO A N 1
ATOM 1703 C CA . PRO A 1 227 ? -24.457 5.711 39.265 1.00 81.50 227 PRO A CA 1
ATOM 1704 C C . PRO A 1 227 ? -24.787 7.095 38.680 1.00 81.50 227 PRO A C 1
ATOM 1706 O O . PRO A 1 227 ? -24.238 7.499 37.654 1.00 81.50 227 PRO A O 1
ATOM 1709 N N . TYR A 1 228 ? -25.657 7.850 39.361 1.00 86.25 228 TYR A N 1
ATOM 1710 C CA . TYR A 1 228 ? -26.204 9.121 38.862 1.00 86.25 228 TYR A CA 1
ATOM 1711 C C . TYR A 1 228 ? -25.168 10.157 38.364 1.00 86.25 228 TYR A C 1
ATOM 1713 O O . TYR A 1 228 ? -25.479 10.836 37.381 1.00 86.25 228 TYR A O 1
ATOM 1721 N N . PRO A 1 229 ? -23.950 10.295 38.947 1.00 87.12 229 PRO A N 1
ATOM 1722 C CA . PRO A 1 229 ? -22.986 11.290 38.476 1.00 87.12 229 PRO A CA 1
ATOM 1723 C C . PRO A 1 229 ? -22.546 11.048 37.031 1.00 87.12 229 PRO A C 1
ATOM 1725 O O . PRO A 1 229 ? -22.240 11.993 36.312 1.00 87.12 229 PRO A O 1
ATOM 1728 N N . TRP A 1 230 ? -22.567 9.794 36.575 1.00 80.75 230 TRP A N 1
ATOM 1729 C CA . TRP A 1 230 ? -22.226 9.435 35.200 1.00 80.75 230 TRP A CA 1
ATOM 1730 C C . TRP A 1 230 ? -23.322 9.815 34.217 1.00 80.75 230 TRP A C 1
ATOM 1732 O O . TRP A 1 230 ? -23.031 10.279 33.117 1.00 80.75 230 TRP A O 1
ATOM 1742 N N . ILE A 1 231 ? -24.583 9.688 34.634 1.00 86.38 231 ILE A N 1
ATOM 1743 C CA . ILE A 1 231 ? -25.713 10.178 33.844 1.00 86.38 231 ILE A CA 1
ATOM 1744 C C . ILE A 1 231 ? -25.620 11.704 33.725 1.00 86.38 231 ILE A C 1
ATOM 1746 O O . ILE A 1 231 ? -25.781 12.234 32.634 1.00 86.38 231 ILE A O 1
ATOM 1750 N N . GLN A 1 232 ? -25.282 12.428 34.795 1.00 89.88 232 GLN A N 1
ATOM 1751 C CA . GLN A 1 232 ? -25.084 13.881 34.706 1.00 89.88 232 GLN A CA 1
ATOM 1752 C C . GLN A 1 232 ? -23.882 14.273 33.836 1.00 89.88 232 GLN A C 1
ATOM 1754 O O . GLN A 1 232 ? -24.003 15.188 33.025 1.00 89.88 232 GLN A O 1
ATOM 1759 N N . ALA A 1 233 ? -22.749 13.574 33.949 1.00 85.12 233 ALA A N 1
ATOM 1760 C CA . ALA A 1 233 ? -21.570 13.829 33.119 1.00 85.12 233 ALA A CA 1
ATOM 1761 C C . ALA A 1 233 ? -21.853 13.620 31.620 1.00 85.12 233 ALA A C 1
ATOM 1763 O O . ALA A 1 233 ? -21.363 14.381 30.790 1.00 85.12 233 ALA A O 1
ATOM 1764 N N . ALA A 1 234 ? -22.692 12.637 31.277 1.00 85.31 234 ALA A N 1
ATOM 1765 C CA . ALA A 1 234 ? -23.149 12.399 29.909 1.00 85.31 234 ALA A CA 1
ATOM 1766 C C . ALA A 1 234 ? -24.176 13.436 29.402 1.00 85.31 234 ALA A C 1
ATOM 1768 O O . ALA A 1 234 ? -24.494 13.450 28.214 1.00 85.31 234 ALA A O 1
ATOM 1769 N N . ASN A 1 235 ? -24.699 14.301 30.281 1.00 89.69 235 ASN A N 1
ATOM 1770 C CA . ASN A 1 235 ? -25.688 15.336 29.966 1.00 89.69 235 ASN A CA 1
ATOM 1771 C C . ASN A 1 235 ? -25.232 16.717 30.483 1.00 89.69 235 ASN A C 1
ATOM 1773 O O . ASN A 1 235 ? -25.880 17.296 31.366 1.00 89.69 235 ASN A O 1
ATOM 1777 N N . PRO A 1 236 ? -24.118 17.266 29.959 1.00 89.44 236 PRO A N 1
ATOM 1778 C CA . PRO A 1 236 ? -23.588 18.544 30.418 1.00 89.44 236 PRO A CA 1
ATOM 1779 C C . PRO A 1 236 ? -24.626 19.663 30.252 1.00 89.44 236 PRO A C 1
ATOM 1781 O O . PRO A 1 236 ? -25.242 19.817 29.200 1.00 89.44 236 PRO A O 1
ATOM 1784 N N . GLY A 1 237 ? -24.828 20.448 31.313 1.00 88.69 237 GLY A N 1
ATOM 1785 C CA . GLY A 1 237 ? -25.803 21.545 31.348 1.00 88.69 237 GLY A CA 1
ATOM 1786 C C . GLY A 1 237 ? -27.224 21.147 31.765 1.00 88.69 237 GLY A C 1
ATOM 1787 O O . GLY A 1 237 ? -28.036 22.031 32.032 1.00 88.69 237 GLY A O 1
ATOM 1788 N N . VAL A 1 238 ? -27.531 19.852 31.901 1.00 91.38 238 VAL A N 1
ATOM 1789 C CA . VAL A 1 238 ? -28.823 19.398 32.435 1.00 91.38 238 VAL A CA 1
ATOM 1790 C C . VAL A 1 238 ? -28.768 19.364 33.963 1.00 91.38 238 VAL A C 1
ATOM 1792 O O . VAL A 1 238 ? -28.202 18.456 34.571 1.00 91.38 238 VAL A O 1
ATOM 1795 N N . THR A 1 239 ? -29.366 20.368 34.601 1.00 87.44 239 THR A N 1
ATOM 1796 C CA . THR A 1 239 ? -29.412 20.505 36.070 1.00 87.44 239 THR A CA 1
ATOM 1797 C C . THR A 1 239 ? -30.708 19.981 36.687 1.00 87.44 239 THR A C 1
ATOM 1799 O O . THR A 1 239 ? -30.717 19.595 37.855 1.00 87.44 239 THR A O 1
ATOM 1802 N N . SER A 1 240 ? -31.791 19.922 35.911 1.00 90.31 240 SER A N 1
ATOM 1803 C CA . SER A 1 240 ? -33.090 19.376 36.308 1.00 90.31 240 SER A CA 1
ATOM 1804 C C . SER A 1 240 ? -33.687 18.521 35.188 1.00 90.31 240 SER A C 1
ATOM 1806 O O . SER A 1 240 ? -33.386 18.719 34.011 1.00 90.31 240 SER A O 1
ATOM 1808 N N . LEU A 1 241 ? -34.515 17.546 35.570 1.00 94.38 241 LEU A N 1
ATOM 1809 C CA . LEU A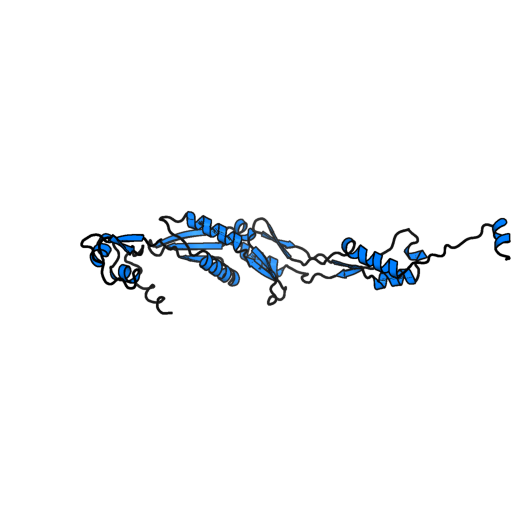 1 241 ? -35.183 16.633 34.647 1.00 94.38 241 LEU A CA 1
ATOM 1810 C C . LEU A 1 241 ? -36.649 17.032 34.482 1.00 94.38 241 LEU A C 1
ATOM 1812 O O . LEU A 1 241 ? -37.357 17.210 35.473 1.00 94.38 241 LEU A O 1
ATOM 1816 N N . ASN A 1 242 ? -37.103 17.151 33.235 1.00 95.25 242 ASN A N 1
ATOM 1817 C CA . ASN A 1 242 ? -38.498 17.442 32.909 1.00 95.25 242 ASN A CA 1
ATOM 1818 C C . ASN A 1 242 ? -39.152 16.232 32.227 1.00 95.25 242 ASN A C 1
ATOM 1820 O O . ASN A 1 242 ? -38.534 15.653 31.334 1.00 95.25 242 ASN A O 1
ATOM 1824 N N . PRO A 1 243 ? -40.396 15.856 32.573 1.00 95.88 243 PRO A N 1
ATOM 1825 C CA . PRO A 1 243 ? -41.078 14.752 31.903 1.00 95.88 243 PRO A CA 1
ATOM 1826 C C . PRO A 1 243 ? -41.153 14.962 30.382 1.00 95.88 243 PRO A C 1
ATOM 1828 O O . PRO A 1 243 ? -41.501 16.045 29.916 1.00 95.88 243 PRO A O 1
ATOM 1831 N N . GLY A 1 244 ? -40.817 13.927 29.612 1.00 93.00 244 GLY A N 1
ATOM 1832 C CA . GLY A 1 244 ? -40.714 13.960 28.151 1.00 93.00 244 GLY A CA 1
ATOM 1833 C C . GLY A 1 244 ? -39.348 14.401 27.611 1.00 93.00 244 GLY A C 1
ATOM 1834 O O . GLY A 1 244 ? -39.097 14.251 26.417 1.00 93.00 244 GLY A O 1
ATOM 1835 N N . GLN A 1 245 ? -38.445 14.904 28.457 1.00 95.06 245 GLN A N 1
ATOM 1836 C CA . GLN A 1 245 ? -37.075 15.236 28.064 1.00 95.06 245 GLN A CA 1
ATOM 1837 C C . GLN A 1 245 ? -36.294 13.965 27.727 1.00 95.06 245 GLN A C 1
ATOM 1839 O O . GLN A 1 245 ? -36.340 12.989 28.473 1.00 95.06 245 GLN A O 1
ATOM 1844 N N . GLN A 1 246 ? -35.533 13.984 26.635 1.00 94.81 246 GLN A N 1
ATOM 1845 C CA . GLN A 1 246 ? -34.567 12.927 26.354 1.00 94.81 246 GLN A CA 1
ATOM 1846 C C . GLN A 1 246 ? -33.234 13.257 27.018 1.00 94.81 246 GLN A C 1
ATOM 1848 O O . GLN A 1 246 ? -32.708 14.358 26.852 1.00 94.81 246 GLN A O 1
ATOM 1853 N N . ILE A 1 247 ? -32.703 12.299 27.770 1.00 92.12 247 ILE A N 1
ATOM 1854 C CA . ILE A 1 247 ? -31.360 12.354 28.340 1.00 92.12 247 ILE A CA 1
ATOM 1855 C C . ILE A 1 247 ? -30.534 11.178 27.839 1.00 92.12 247 ILE A C 1
ATOM 1857 O O . ILE A 1 247 ? -31.039 10.080 27.602 1.00 92.12 247 ILE A O 1
ATOM 1861 N N . THR A 1 248 ? -29.243 11.414 27.698 1.00 89.44 248 THR A N 1
ATOM 1862 C CA . THR A 1 248 ? -28.254 10.412 27.338 1.00 89.44 248 THR A CA 1
ATOM 1863 C C . THR A 1 248 ? -27.976 9.507 28.529 1.00 89.44 248 THR A C 1
ATOM 1865 O O . THR A 1 248 ? -27.518 9.959 29.576 1.00 89.44 248 THR A O 1
ATOM 1868 N N . ILE A 1 249 ? -28.205 8.212 28.372 1.00 85.38 249 ILE A N 1
ATOM 1869 C CA . ILE A 1 249 ? -27.763 7.191 29.311 1.00 85.38 249 ILE A CA 1
ATOM 1870 C C . ILE A 1 249 ? -26.468 6.585 28.769 1.00 85.38 249 ILE A C 1
ATOM 1872 O O . ILE A 1 249 ? -26.484 5.973 27.691 1.00 85.38 249 ILE A O 1
ATOM 1876 N N . PRO A 1 250 ? -25.345 6.730 29.491 1.00 74.62 250 PRO A N 1
ATOM 1877 C CA . PRO A 1 250 ? -24.125 6.034 29.128 1.00 74.62 250 PRO A CA 1
ATOM 1878 C C . PRO A 1 250 ? -24.365 4.532 29.306 1.00 74.62 250 PRO A C 1
ATOM 1880 O O . PRO A 1 250 ? -24.721 4.085 30.396 1.00 74.62 250 PRO A O 1
ATOM 1883 N N . ARG A 1 251 ? -24.190 3.728 28.252 1.00 65.31 251 ARG A N 1
ATOM 1884 C CA . ARG A 1 251 ? -24.114 2.282 28.455 1.00 65.31 251 ARG A CA 1
ATOM 1885 C C . ARG A 1 251 ? -22.750 1.977 29.030 1.00 65.31 251 ARG A C 1
ATOM 1887 O O . ARG A 1 251 ? -21.742 2.265 28.400 1.00 65.31 251 ARG A O 1
ATOM 1894 N N . GLY A 1 252 ? -22.774 1.390 30.218 1.00 58.97 252 GLY A N 1
ATOM 1895 C CA . GLY A 1 252 ? -21.687 0.586 30.709 1.00 58.97 252 GLY A CA 1
ATOM 1896 C C . GLY A 1 252 ? -20.980 1.089 31.944 1.00 58.97 252 GLY A C 1
ATOM 1897 O O . GLY A 1 252 ? -20.105 1.948 31.897 1.00 58.97 252 GLY A O 1
ATOM 1898 N N . MET A 1 253 ? -21.352 0.468 33.054 1.00 47.69 253 MET A N 1
ATOM 1899 C CA . MET A 1 253 ? -20.575 0.477 34.276 1.00 47.69 253 MET A CA 1
ATOM 1900 C C . MET A 1 253 ? -20.972 -0.749 35.089 1.00 47.69 253 MET A C 1
ATOM 1902 O O . MET A 1 253 ? -21.793 -0.685 36.000 1.00 47.69 253 MET A O 1
ATOM 1906 N N . THR A 1 254 ? -20.419 -1.908 34.734 1.00 39.38 254 THR A N 1
ATOM 1907 C CA . THR A 1 254 ? -20.275 -2.949 35.750 1.00 39.38 254 THR A CA 1
ATOM 1908 C C . THR A 1 254 ? -19.250 -2.435 36.766 1.00 39.38 254 THR A C 1
ATOM 1910 O O . THR A 1 254 ? 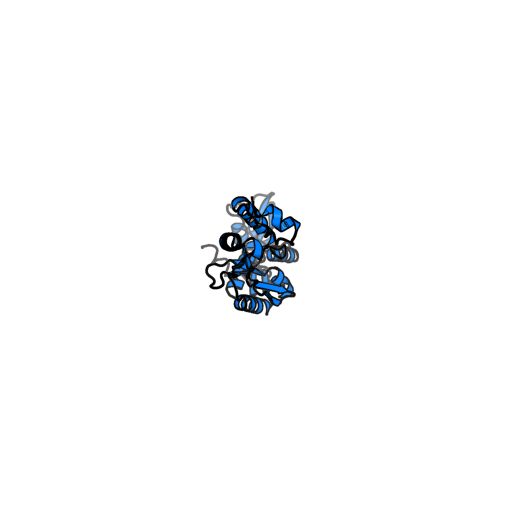-18.307 -1.720 36.429 1.00 39.38 254 THR A O 1
ATOM 1913 N N . TRP A 1 255 ? -19.499 -2.705 38.042 1.00 38.62 255 TRP A N 1
ATOM 1914 C CA . TRP A 1 255 ? -18.995 -1.980 39.213 1.00 38.62 255 TRP A CA 1
ATOM 1915 C C . TRP A 1 255 ? -17.459 -1.934 39.420 1.00 38.62 255 TRP A C 1
ATOM 1917 O O . TRP A 1 255 ? -17.011 -1.446 40.455 1.00 38.62 255 TRP A O 1
ATOM 1927 N N . TYR A 1 256 ? -16.639 -2.406 38.474 1.00 39.81 256 TYR A N 1
ATOM 1928 C CA . TYR A 1 256 ? -15.208 -2.653 38.679 1.00 39.81 256 TYR A CA 1
ATOM 1929 C C . TYR A 1 256 ? -14.223 -1.682 38.006 1.00 39.81 256 TYR A C 1
ATOM 1931 O O . TYR A 1 256 ? -13.092 -1.583 38.479 1.00 39.81 256 TYR A O 1
ATOM 1939 N N . LEU A 1 257 ? -14.593 -0.893 36.992 1.00 44.44 257 LEU A N 1
ATOM 1940 C CA . LEU A 1 257 ? -13.632 0.013 36.332 1.00 44.44 257 LEU A CA 1
ATOM 1941 C C . LEU A 1 257 ? -13.721 1.462 36.829 1.00 44.44 257 LEU A C 1
ATOM 1943 O O . LEU A 1 257 ? -14.071 2.385 36.100 1.00 44.44 257 LEU A O 1
ATOM 1947 N N . CYS A 1 258 ? -13.352 1.667 38.096 1.00 49.69 258 CYS A N 1
ATOM 1948 C CA . CYS A 1 258 ? -13.394 2.980 38.746 1.00 49.69 258 CYS A CA 1
ATOM 1949 C C . CYS A 1 258 ? -12.039 3.720 38.835 1.00 49.69 258 CYS A C 1
ATOM 1951 O O . CYS A 1 258 ? -11.965 4.722 39.539 1.00 49.69 258 CYS A O 1
ATOM 1953 N N . LEU A 1 259 ? -10.967 3.300 38.145 1.00 40.97 259 LEU A N 1
ATOM 1954 C CA . LEU A 1 259 ? -9.670 4.007 38.246 1.00 40.97 259 LEU A CA 1
ATOM 1955 C C . LEU A 1 259 ? -9.124 4.655 36.967 1.00 40.97 259 LEU A C 1
ATOM 1957 O O . LEU A 1 259 ? -8.302 5.557 37.081 1.00 40.97 259 LEU A O 1
ATOM 1961 N N . TRP A 1 260 ? -9.566 4.275 35.765 1.00 39.97 260 TRP A N 1
ATOM 1962 C CA . TRP A 1 260 ? -8.894 4.749 34.542 1.00 39.97 260 TRP A CA 1
ATOM 1963 C C . TRP A 1 260 ? -9.546 5.978 33.884 1.00 39.97 260 TRP A C 1
ATOM 1965 O O . TRP A 1 260 ? -8.851 6.814 33.312 1.00 39.97 260 TRP A O 1
ATOM 1975 N N . CYS A 1 261 ? -10.864 6.165 34.024 1.00 39.72 261 CYS A N 1
ATOM 1976 C CA . CYS A 1 261 ? -11.565 7.307 33.411 1.00 39.72 261 CYS A CA 1
ATOM 1977 C C . CYS A 1 261 ? -11.227 8.669 34.040 1.00 39.72 261 CYS A C 1
ATOM 1979 O O . CYS A 1 261 ? -11.357 9.687 33.368 1.00 39.72 261 CYS A O 1
ATOM 1981 N N . ALA A 1 262 ? -10.768 8.709 35.294 1.00 41.09 262 ALA A N 1
ATOM 1982 C CA . ALA A 1 262 ? -10.410 9.965 35.955 1.00 41.09 262 ALA A CA 1
ATOM 1983 C C . ALA A 1 262 ? -9.081 10.566 35.455 1.00 41.09 262 ALA A C 1
ATOM 1985 O O . ALA A 1 262 ? -8.820 11.735 35.714 1.00 41.09 262 ALA A O 1
ATOM 1986 N N . ILE A 1 263 ? -8.245 9.794 34.748 1.00 40.69 263 ILE A N 1
ATOM 1987 C CA . ILE A 1 263 ? -6.884 10.218 34.378 1.00 40.69 263 ILE A CA 1
ATOM 1988 C C . ILE A 1 263 ? -6.841 10.900 32.996 1.00 40.69 263 ILE A C 1
ATOM 1990 O O . ILE A 1 263 ? -6.060 11.825 32.813 1.00 40.69 263 ILE A O 1
ATOM 1994 N N . ASN A 1 264 ? -7.716 10.530 32.052 1.00 39.31 264 ASN A N 1
ATOM 1995 C CA . ASN A 1 264 ? -7.651 11.021 30.662 1.00 39.31 264 ASN A CA 1
ATOM 1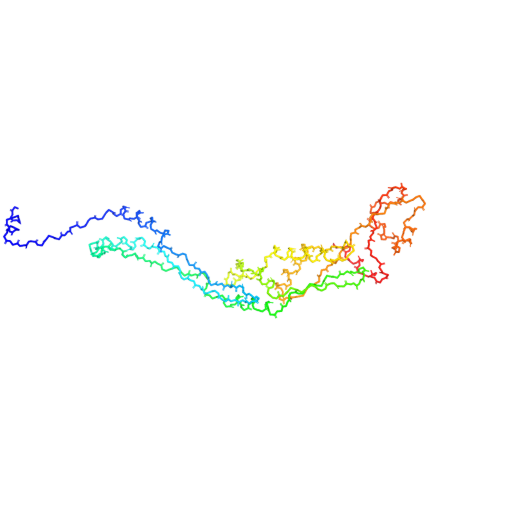996 C C . ASN A 1 264 ? -8.686 12.102 30.297 1.00 39.31 264 ASN A C 1
ATOM 1998 O O . ASN A 1 264 ? -8.771 12.494 29.140 1.00 39.31 264 ASN A O 1
ATOM 2002 N N . ALA A 1 265 ? -9.479 12.599 31.252 1.00 35.88 265 ALA A N 1
ATOM 2003 C CA . ALA A 1 265 ? -10.423 13.702 31.014 1.00 35.88 265 ALA A CA 1
ATOM 2004 C C . ALA A 1 265 ? -9.805 15.101 31.241 1.00 35.88 265 ALA A C 1
ATOM 2006 O O . ALA A 1 265 ? -10.504 16.110 31.175 1.00 35.88 265 ALA A O 1
ATOM 2007 N N . SER A 1 266 ? -8.503 15.169 31.524 1.00 34.09 266 SER A N 1
ATOM 2008 C CA . SER A 1 266 ? -7.770 16.412 31.781 1.00 34.09 266 SER A CA 1
ATOM 2009 C C . SER A 1 266 ? -6.383 16.381 31.134 1.00 34.09 266 SER A C 1
ATOM 2011 O O . SER A 1 266 ? -5.363 16.494 31.816 1.00 34.09 266 SER A O 1
ATOM 2013 N N . SER A 1 267 ? -6.343 16.175 29.817 1.00 32.72 267 SER A N 1
ATOM 2014 C CA . SER A 1 267 ? -5.155 16.329 28.963 1.00 32.72 267 SER A CA 1
ATOM 2015 C C . SER A 1 267 ? -5.570 16.873 27.607 1.00 32.72 267 SER A C 1
ATOM 2017 O O . SER A 1 267 ? -6.526 16.301 27.041 1.00 32.72 267 SER A O 1
#

pLDDT: mean 86.62, std 14.42, range [32.72, 98.38]

Foldseek 3Di:
DPVVVVCVPDPDDDDDDDDDDLVVLLVVLVVCFVPQWDDKAAWEWDQDQLATDIDATGKIKTFPSVVQSVVCVVCVCVCCVVPDHDTDIDIHYHLHGDCVVQRVLSRLLSVAWQWEWAAEPFVRDTDIDTHHSRQQSVFWDWDQDPVDPRRTHIDGNLVSQLVVQVVVQVVDPQQKGWPSVVVSVQCRVCSVVSHRYDYTYIAHDWDKDADAPPDDLCVVCVVVVHHSVVQPVQPDPCPDHDGRDIGTDGPGDDPPPPPDPVPPPPD